Protein AF-A0A9N9N7U3-F1 (afdb_monomer)

Secondary structure (DSSP, 8-state):
--HHHHHHHHHHHHHHHHHHHHHHHHHT-TTS-TTTHHHHHHHHHHHIIIIIHHHHHHHHHHHHHHIIIIIHHHHHHHHHHHTTT--SS--HHHHHHHHHHTHHHHHHHHHHHHHHHHHHHHS-HHHHHHHHHHHHHHHHHHHHHHHTT----HHHHHHHHHHHHHHHHHHHHH--S--GGGGHHHHHHHHHHT-SSGGGHHHHSSTT--SSS-----S-HHHHHHHTT-

Sequence (230 aa):
ANIGYMILLNNLDVSVDYMQRLTSELSALPSINKEDYENVQKCFAWLDSNTTNKFKQILTSGIEQLFTQMVKPRIRPILQEAYKDIKYVLNEDEYHEQEANDGFSKRFVYGFDSLIQVYQTTFSENNYNQMMMHILELVTIMWEKTVFGTKFNQLGALRFDKDLRAVNNYFSTKMQWPFRDRFTRLSQISTLLNLESLSEIYDFWGSTTKSSNPITWRLTVTEAKKVAGL

Radius of gyration: 23.7 Å; Cα contacts (8 Å, |Δi|>4): 174; chains: 1; bounding box: 63×30×62 Å

Nearest PDB structures (foldseek):
  3hr0-assembly1_B  TM=8.744E-01  e=1.233E-12  Homo sapiens
  8ay2-assembly2_B  TM=5.732E-01  e=7.421E-01  Rattus norvegicus

Mean predicted aligned error: 5.68 Å

Structure (mmCIF, N/CA/C/O backbone):
data_AF-A0A9N9N7U3-F1
#
_entry.id   AF-A0A9N9N7U3-F1
#
loop_
_atom_site.group_PDB
_atom_site.id
_atom_site.type_symbol
_atom_site.label_atom_id
_atom_site.label_alt_id
_atom_site.label_comp_id
_atom_site.label_asym_id
_atom_site.label_entity_id
_atom_site.label_seq_id
_atom_site.pdbx_PDB_ins_code
_atom_site.Cartn_x
_atom_site.Cartn_y
_atom_site.Cartn_z
_atom_site.occupancy
_atom_site.B_iso_or_equiv
_atom_site.auth_seq_id
_atom_site.auth_comp_id
_atom_site.auth_asym_id
_atom_site.auth_atom_id
_atom_site.pdbx_PDB_model_num
ATOM 1 N N . ALA A 1 1 ? -10.406 -0.109 -17.807 1.00 61.81 1 ALA A N 1
ATOM 2 C CA . ALA A 1 1 ? -9.029 0.411 -17.945 1.00 61.81 1 ALA A CA 1
ATOM 3 C C . ALA A 1 1 ? -8.631 0.357 -19.416 1.00 61.81 1 ALA A C 1
ATOM 5 O O . ALA A 1 1 ? -9.043 -0.579 -20.092 1.00 61.81 1 ALA A O 1
ATOM 6 N N . ASN A 1 2 ? -7.899 1.350 -19.931 1.00 83.56 2 ASN A N 1
ATOM 7 C CA . ASN A 1 2 ? -7.418 1.319 -21.315 1.00 83.56 2 ASN A CA 1
ATOM 8 C C . ASN A 1 2 ? -6.219 0.359 -21.402 1.00 83.56 2 ASN A C 1
ATOM 10 O O . ASN A 1 2 ? -5.099 0.735 -21.067 1.00 83.56 2 ASN A O 1
ATOM 14 N N . ILE A 1 3 ? -6.477 -0.892 -21.797 1.00 92.19 3 ILE A N 1
ATOM 15 C CA . ILE A 1 3 ? -5.459 -1.949 -21.924 1.00 92.19 3 ILE A CA 1
ATOM 16 C C . ILE A 1 3 ? -4.330 -1.512 -22.863 1.00 92.19 3 ILE A C 1
ATOM 18 O O . ILE A 1 3 ? -3.163 -1.704 -22.536 1.00 92.19 3 ILE A O 1
ATOM 22 N N . GLY A 1 4 ? -4.660 -0.840 -23.971 1.00 94.56 4 GLY A N 1
ATOM 23 C CA . GLY A 1 4 ? -3.664 -0.325 -24.911 1.00 94.56 4 GLY A CA 1
ATOM 24 C C . GLY A 1 4 ? -2.690 0.655 -24.258 1.00 94.56 4 GLY A C 1
ATOM 25 O O . GLY A 1 4 ? -1.488 0.566 -24.483 1.00 94.56 4 GLY A O 1
ATOM 26 N N . TYR A 1 5 ? -3.182 1.528 -23.374 1.00 94.94 5 TYR A N 1
ATOM 27 C CA . TYR A 1 5 ? -2.320 2.447 -22.627 1.00 94.94 5 TYR A CA 1
ATOM 28 C C . TYR A 1 5 ? -1.336 1.702 -21.712 1.00 94.94 5 TYR A C 1
ATOM 30 O O . TYR A 1 5 ? -0.157 2.035 -21.680 1.00 94.94 5 TYR A O 1
ATOM 38 N N . MET A 1 6 ? -1.784 0.648 -21.022 1.00 96.75 6 MET A N 1
ATOM 39 C CA . MET A 1 6 ? -0.910 -0.168 -20.164 1.00 96.75 6 MET A CA 1
ATOM 40 C C . MET A 1 6 ? 0.155 -0.925 -20.964 1.00 96.75 6 MET A C 1
ATOM 42 O O . MET A 1 6 ? 1.305 -0.992 -20.540 1.00 96.75 6 MET A O 1
ATOM 46 N N . ILE A 1 7 ? -0.200 -1.438 -22.145 1.00 96.81 7 ILE A N 1
ATOM 47 C CA . ILE A 1 7 ? 0.756 -2.089 -23.052 1.00 96.81 7 ILE A CA 1
ATOM 48 C C . ILE A 1 7 ? 1.828 -1.093 -23.514 1.00 96.81 7 ILE A C 1
ATOM 50 O O . ILE A 1 7 ? 3.008 -1.434 -23.533 1.00 96.81 7 ILE A O 1
ATOM 54 N N . LEU A 1 8 ? 1.454 0.151 -23.830 1.00 96.75 8 LEU A N 1
ATOM 55 C CA . LEU A 1 8 ? 2.428 1.189 -24.187 1.00 96.75 8 LEU A CA 1
ATOM 56 C C . LEU A 1 8 ? 3.396 1.490 -23.034 1.00 96.75 8 LEU A C 1
ATOM 58 O O . LEU A 1 8 ? 4.592 1.631 -23.277 1.00 96.75 8 LEU A O 1
ATOM 62 N N . LEU A 1 9 ? 2.909 1.531 -21.790 1.00 97.31 9 LEU A N 1
ATOM 63 C CA . LEU A 1 9 ? 3.769 1.695 -20.612 1.00 97.31 9 LEU A CA 1
ATOM 64 C C . LEU A 1 9 ? 4.724 0.505 -20.429 1.00 97.31 9 LEU A C 1
ATOM 66 O O . LEU A 1 9 ? 5.896 0.710 -20.125 1.00 97.31 9 LEU A O 1
ATOM 70 N N . ASN A 1 10 ? 4.279 -0.729 -20.679 1.00 97.56 10 ASN A N 1
ATOM 71 C CA . ASN A 1 10 ? 5.182 -1.887 -20.676 1.00 97.56 10 ASN A CA 1
ATOM 72 C C . ASN A 1 10 ? 6.252 -1.782 -21.760 1.00 97.56 10 ASN A C 1
ATOM 74 O O . ASN A 1 10 ? 7.415 -2.071 -21.504 1.00 97.56 10 ASN A O 1
ATOM 78 N N . ASN A 1 11 ? 5.881 -1.342 -22.962 1.00 96.56 11 ASN A N 1
ATOM 79 C CA . ASN A 1 11 ? 6.844 -1.172 -24.044 1.00 96.56 11 ASN A CA 1
ATOM 80 C C . ASN A 1 11 ? 7.881 -0.095 -23.703 1.00 96.56 11 ASN A C 1
ATOM 82 O O . ASN A 1 11 ? 9.055 -0.267 -24.027 1.00 96.56 11 ASN A O 1
ATOM 86 N N . LEU A 1 12 ? 7.475 0.988 -23.032 1.00 95.75 12 LEU A N 1
ATOM 87 C CA . LEU A 1 12 ? 8.404 2.002 -22.526 1.00 95.75 12 LEU A CA 1
ATOM 88 C C . LEU A 1 12 ? 9.361 1.422 -21.479 1.00 95.75 12 LEU A C 1
ATOM 90 O O . LEU A 1 12 ? 10.561 1.655 -21.580 1.00 95.75 12 LEU A O 1
ATOM 94 N N . ASP A 1 13 ? 8.845 0.644 -20.528 1.00 96.31 13 ASP A N 1
ATOM 95 C CA . ASP A 1 13 ? 9.631 -0.044 -19.495 1.00 96.31 13 ASP A CA 1
ATOM 96 C C . ASP A 1 13 ? 10.691 -0.977 -20.113 1.00 96.31 13 ASP A C 1
ATOM 98 O O . ASP A 1 13 ? 11.884 -0.841 -19.840 1.00 96.31 13 ASP A O 1
ATOM 102 N N . VAL A 1 14 ? 10.289 -1.834 -21.058 1.00 95.88 14 VAL A N 1
ATOM 103 C CA . VAL A 1 14 ? 11.217 -2.719 -21.787 1.00 95.88 14 VAL A CA 1
ATOM 104 C C . VAL A 1 14 ? 12.223 -1.925 -22.624 1.00 95.88 14 VAL A C 1
ATOM 106 O O . VAL A 1 14 ? 13.404 -2.265 -22.663 1.00 95.88 14 VAL A O 1
ATOM 109 N N . SER A 1 15 ? 11.791 -0.836 -23.268 1.00 94.62 15 SER A N 1
ATOM 110 C CA . SER A 1 15 ? 12.692 0.018 -24.053 1.00 94.62 15 SER A CA 1
ATOM 111 C C . SER A 1 15 ? 13.765 0.663 -23.177 1.00 94.62 15 SER A C 1
ATOM 113 O O . SER A 1 15 ? 14.913 0.774 -23.601 1.00 94.62 15 SER A O 1
ATOM 115 N N . VAL A 1 16 ? 13.414 1.073 -21.955 1.00 93.94 16 VAL A N 1
ATOM 116 C CA . VAL A 1 16 ? 14.369 1.604 -20.974 1.00 93.94 16 VAL A CA 1
ATOM 117 C C . VAL A 1 16 ? 15.412 0.551 -20.609 1.00 93.94 16 VAL A C 1
ATOM 119 O O . VAL A 1 16 ? 16.602 0.854 -20.674 1.00 93.94 16 VAL A O 1
ATOM 122 N N . ASP A 1 17 ? 14.991 -0.672 -20.281 1.00 93.00 17 ASP A N 1
ATOM 123 C CA . ASP A 1 17 ? 15.908 -1.775 -19.961 1.00 93.00 17 ASP A CA 1
ATOM 124 C C . ASP A 1 17 ? 16.860 -2.072 -21.133 1.00 93.00 17 ASP A C 1
ATOM 126 O O . ASP A 1 17 ? 18.076 -2.142 -20.948 1.00 93.00 17 ASP A O 1
ATOM 130 N N . TYR A 1 18 ? 16.343 -2.140 -22.363 1.00 92.94 18 TYR A N 1
ATOM 131 C CA . TYR A 1 18 ? 17.166 -2.375 -23.553 1.00 92.94 18 TYR A CA 1
ATOM 132 C C . TYR A 1 18 ? 18.159 -1.251 -23.830 1.00 92.94 18 TYR A C 1
ATOM 134 O O . TYR A 1 18 ? 19.313 -1.537 -24.144 1.00 92.94 18 TYR A O 1
ATOM 142 N N . MET A 1 19 ? 17.757 0.014 -23.684 1.00 91.25 19 MET A N 1
ATOM 143 C CA . MET A 1 19 ? 18.682 1.139 -23.846 1.00 91.25 19 MET A CA 1
ATOM 144 C C . MET A 1 19 ? 19.809 1.081 -22.813 1.00 91.25 19 MET A C 1
ATOM 146 O O . MET A 1 19 ? 20.970 1.243 -23.176 1.00 91.25 19 MET A O 1
ATOM 150 N N . GLN A 1 20 ? 19.498 0.783 -21.548 1.00 90.12 20 GLN A N 1
ATOM 151 C CA . GLN A 1 20 ? 20.517 0.675 -20.500 1.00 90.12 20 GLN A CA 1
ATOM 152 C C . GLN A 1 20 ? 21.488 -0.484 -20.748 1.00 90.12 20 GLN A C 1
ATOM 154 O O . GLN A 1 20 ? 22.700 -0.313 -20.596 1.00 90.12 20 GLN A O 1
ATOM 159 N N . ARG A 1 21 ? 20.975 -1.650 -21.160 1.00 90.81 21 ARG A N 1
ATOM 160 C CA . ARG A 1 21 ? 21.812 -2.807 -21.512 1.00 90.81 21 ARG A CA 1
ATOM 161 C C . ARG A 1 21 ? 22.712 -2.500 -22.697 1.00 90.81 21 ARG A C 1
ATOM 163 O O . ARG A 1 21 ? 23.912 -2.726 -22.603 1.00 90.81 21 ARG A O 1
ATOM 170 N N . LEU A 1 22 ? 22.158 -1.911 -23.756 1.00 89.50 22 LEU A N 1
ATOM 171 C CA . LEU A 1 22 ? 22.917 -1.524 -24.941 1.00 89.50 22 LEU A CA 1
ATOM 172 C C . LEU A 1 22 ? 24.056 -0.562 -24.580 1.00 89.50 22 LEU A C 1
ATOM 174 O O . LEU A 1 22 ? 25.199 -0.804 -24.959 1.00 89.50 22 LEU A O 1
ATOM 178 N N . THR A 1 23 ? 23.774 0.493 -23.810 1.00 87.62 23 THR A N 1
ATOM 179 C CA . THR A 1 23 ? 24.799 1.453 -23.374 1.00 87.62 23 THR A CA 1
ATOM 180 C C . THR A 1 23 ? 25.907 0.771 -22.561 1.00 87.62 23 THR A C 1
ATOM 182 O O . THR A 1 23 ? 27.093 1.042 -22.771 1.00 87.62 23 THR A O 1
ATOM 185 N N . SER A 1 24 ? 25.538 -0.144 -21.659 1.00 87.12 24 SER A N 1
ATOM 186 C CA . SER A 1 24 ? 26.491 -0.890 -20.831 1.00 87.12 24 SER A CA 1
ATOM 187 C C . SER A 1 24 ? 27.351 -1.859 -21.647 1.00 87.12 24 SER A C 1
ATOM 189 O O . SER A 1 24 ? 28.564 -1.912 -21.454 1.00 87.12 24 SER A O 1
ATOM 191 N N . GLU A 1 25 ? 26.744 -2.629 -22.550 1.00 88.75 25 GLU A N 1
ATOM 192 C CA . GLU A 1 25 ? 27.439 -3.621 -23.377 1.00 88.75 25 GLU A CA 1
ATOM 193 C C . GLU A 1 25 ? 28.378 -2.951 -24.380 1.00 88.75 25 GLU A C 1
ATOM 195 O O . GLU A 1 25 ? 29.533 -3.358 -24.508 1.00 88.75 25 GLU A O 1
ATOM 200 N N . LEU A 1 26 ? 27.925 -1.878 -25.036 1.00 84.94 26 LEU A N 1
ATOM 201 C CA . LEU A 1 26 ? 28.759 -1.131 -25.972 1.00 84.94 26 LEU A CA 1
ATOM 202 C C . LEU A 1 26 ? 29.941 -0.454 -25.269 1.00 84.94 26 LEU A C 1
ATOM 204 O O . LEU A 1 26 ? 31.042 -0.454 -25.812 1.00 84.94 26 LEU A O 1
ATOM 208 N N . SER A 1 27 ? 29.750 0.064 -24.051 1.00 82.06 27 SER A N 1
ATOM 209 C CA . SER A 1 27 ? 30.838 0.649 -23.249 1.00 82.06 27 SER A CA 1
ATOM 210 C C . SER A 1 27 ? 31.931 -0.356 -22.879 1.00 82.06 27 SER A C 1
ATOM 212 O O . SER A 1 27 ? 33.072 0.042 -22.651 1.00 82.06 27 SER A O 1
ATOM 214 N N . ALA A 1 28 ? 31.593 -1.645 -22.817 1.00 84.12 28 ALA A N 1
ATOM 215 C CA . ALA A 1 28 ? 32.511 -2.722 -22.465 1.00 84.12 28 ALA A CA 1
ATOM 216 C C . ALA A 1 28 ? 33.225 -3.343 -23.682 1.00 84.12 28 ALA A C 1
ATOM 218 O O . ALA A 1 28 ? 34.021 -4.270 -23.511 1.00 84.12 28 ALA A O 1
ATOM 219 N N . LEU A 1 29 ? 32.961 -2.866 -24.907 1.00 84.56 29 LEU A N 1
ATOM 220 C CA . LEU A 1 29 ? 33.564 -3.438 -26.107 1.00 84.56 29 LEU A CA 1
ATOM 221 C C . LEU A 1 29 ? 35.080 -3.169 -26.164 1.00 84.56 29 LEU A C 1
ATOM 223 O O . LEU A 1 29 ? 35.505 -2.012 -26.163 1.00 84.56 29 LEU A O 1
ATOM 227 N N . PRO A 1 30 ? 35.914 -4.215 -26.330 1.00 77.31 30 PRO A N 1
ATOM 228 C CA . PRO A 1 30 ? 37.369 -4.072 -26.406 1.00 77.31 30 PRO A CA 1
ATOM 229 C C . PRO A 1 30 ? 37.842 -3.382 -27.696 1.00 77.31 30 PRO A C 1
ATOM 231 O O . PRO A 1 30 ? 39.005 -3.010 -27.806 1.00 77.31 30 PRO A O 1
ATOM 234 N N . SER A 1 31 ? 36.948 -3.217 -28.675 1.00 79.81 31 SER A N 1
ATOM 235 C CA . SER A 1 31 ? 37.209 -2.566 -29.963 1.00 79.81 31 SER A CA 1
ATOM 236 C C . SER A 1 31 ? 37.223 -1.035 -29.893 1.00 79.81 31 SER A C 1
ATOM 238 O O . SER A 1 31 ? 37.537 -0.396 -30.894 1.00 79.81 31 SER A O 1
ATOM 240 N N . ILE A 1 32 ? 36.862 -0.433 -28.752 1.00 80.44 32 ILE A N 1
ATOM 241 C CA . ILE A 1 32 ? 36.909 1.022 -28.577 1.00 80.44 32 ILE A CA 1
ATOM 242 C C . ILE A 1 32 ? 38.362 1.438 -28.331 1.00 80.44 32 ILE A C 1
ATOM 244 O O . ILE A 1 32 ? 38.948 1.146 -27.287 1.00 80.44 32 ILE A O 1
ATOM 248 N N . ASN A 1 33 ? 38.943 2.144 -29.300 1.00 81.31 33 ASN A N 1
ATOM 249 C CA . ASN A 1 33 ? 40.285 2.701 -29.182 1.00 81.31 33 ASN A CA 1
ATOM 250 C C . ASN A 1 33 ? 40.360 3.712 -28.026 1.00 81.31 33 ASN A C 1
ATOM 252 O O . ASN A 1 33 ? 39.411 4.451 -27.762 1.00 81.31 33 ASN A O 1
ATOM 256 N N . LYS A 1 34 ? 41.524 3.803 -27.368 1.00 78.12 34 LYS A N 1
ATOM 257 C CA . LYS A 1 34 ? 41.745 4.746 -26.254 1.00 78.12 34 LYS A CA 1
ATOM 258 C C . LYS A 1 34 ? 41.503 6.210 -26.635 1.00 78.12 34 LYS A C 1
ATOM 260 O O . LYS A 1 34 ? 41.101 6.984 -25.776 1.00 78.12 34 LYS A O 1
ATOM 265 N N . GLU A 1 35 ? 41.746 6.570 -27.892 1.00 81.62 35 GLU A N 1
ATOM 266 C CA . GLU A 1 35 ? 41.567 7.933 -28.408 1.00 81.62 35 GLU A CA 1
ATOM 267 C C . GLU A 1 35 ? 40.083 8.313 -28.554 1.00 81.62 35 GLU A C 1
ATOM 269 O O . GLU A 1 35 ? 39.709 9.451 -28.283 1.00 81.62 35 GLU A O 1
ATOM 274 N N . ASP A 1 36 ? 39.220 7.347 -28.888 1.00 82.62 36 ASP A N 1
ATOM 275 C CA . ASP A 1 36 ? 37.781 7.565 -29.091 1.00 82.62 36 ASP A CA 1
ATOM 276 C C . ASP A 1 36 ? 36.947 7.331 -27.825 1.00 82.62 36 ASP A C 1
ATOM 278 O O . ASP A 1 36 ? 35.789 7.751 -27.753 1.00 82.62 36 ASP A O 1
ATOM 282 N N . TYR A 1 37 ? 37.530 6.684 -26.810 1.00 83.75 37 TYR A N 1
ATOM 283 C CA . TYR A 1 37 ? 36.838 6.275 -25.588 1.00 83.75 37 TYR A CA 1
ATOM 284 C C . TYR A 1 37 ? 36.089 7.432 -24.914 1.00 83.75 37 TYR A C 1
ATOM 286 O O . TYR A 1 37 ? 34.920 7.290 -24.564 1.00 83.75 37 TYR A O 1
ATOM 294 N N . GLU A 1 38 ? 36.719 8.602 -24.775 1.00 85.31 38 GLU A N 1
ATOM 295 C CA . GLU A 1 38 ? 36.090 9.757 -24.124 1.00 85.31 38 GLU A CA 1
ATOM 296 C C . GLU A 1 38 ? 34.875 10.282 -24.909 1.00 85.31 38 GLU A C 1
ATOM 298 O O . GLU A 1 38 ? 33.845 10.619 -24.321 1.00 85.31 38 GLU A O 1
ATOM 303 N N . ASN A 1 39 ? 34.960 10.318 -26.241 1.00 86.75 39 ASN A N 1
ATOM 304 C CA . ASN A 1 39 ? 33.863 10.772 -27.097 1.00 86.75 39 ASN A CA 1
ATOM 305 C C . ASN A 1 39 ? 32.697 9.777 -27.085 1.00 86.75 39 ASN A C 1
ATOM 307 O O . ASN A 1 39 ? 31.539 10.184 -26.985 1.00 86.75 39 ASN A O 1
ATOM 311 N N . VAL A 1 40 ? 32.999 8.477 -27.112 1.00 86.12 40 VAL A N 1
ATOM 312 C CA . VAL A 1 40 ? 31.999 7.407 -27.008 1.00 86.12 40 VAL A CA 1
ATOM 313 C C . VAL A 1 40 ? 31.276 7.463 -25.658 1.00 86.12 40 VAL A C 1
ATOM 315 O O . VAL A 1 40 ? 30.044 7.446 -25.623 1.00 86.12 40 VAL A O 1
ATOM 318 N N . GLN A 1 41 ? 32.009 7.641 -24.554 1.00 86.12 41 GLN A N 1
ATOM 319 C CA . GLN A 1 41 ? 31.416 7.805 -23.223 1.00 86.12 41 GLN A CA 1
ATOM 320 C C . GLN A 1 41 ? 30.526 9.054 -23.128 1.00 86.12 41 GLN A C 1
ATOM 322 O O . GLN A 1 41 ? 29.447 8.994 -22.539 1.00 86.12 41 GLN A O 1
ATOM 327 N N . LYS A 1 42 ? 30.912 10.174 -23.757 1.00 89.25 42 LYS A N 1
ATOM 328 C CA . LYS A 1 42 ? 30.056 11.372 -23.845 1.00 89.25 42 LYS A CA 1
ATOM 329 C C . LYS A 1 42 ? 28.757 11.096 -24.607 1.00 89.25 42 LYS A C 1
ATOM 331 O O . LYS A 1 42 ? 27.697 11.530 -24.156 1.00 89.25 42 LYS A O 1
ATOM 336 N N . CYS A 1 43 ? 28.811 10.363 -25.720 1.00 88.69 43 CYS A N 1
ATOM 337 C CA . CYS A 1 43 ? 27.619 9.971 -26.479 1.00 88.69 43 CYS A CA 1
ATOM 338 C C . CYS A 1 43 ? 26.678 9.080 -25.657 1.00 88.69 43 CYS A C 1
ATOM 340 O O . CYS A 1 43 ? 25.469 9.308 -25.648 1.00 88.69 43 CYS A O 1
ATOM 342 N N . PHE A 1 44 ? 27.222 8.106 -24.929 1.00 88.38 44 PHE A N 1
ATOM 343 C CA . PHE A 1 44 ? 26.454 7.227 -24.046 1.00 88.38 44 PHE A CA 1
ATOM 344 C C . PHE A 1 44 ? 25.833 7.966 -22.865 1.00 88.38 44 PHE A C 1
ATOM 346 O O . PHE A 1 44 ? 24.628 7.854 -22.638 1.00 88.38 44 PHE A O 1
ATOM 353 N N . ALA A 1 45 ? 26.603 8.815 -22.185 1.00 87.06 45 ALA A N 1
ATOM 354 C CA . ALA A 1 45 ? 26.083 9.667 -21.121 1.00 87.06 45 ALA A CA 1
ATOM 355 C C . ALA A 1 45 ? 24.968 10.599 -21.629 1.00 87.06 45 ALA A C 1
ATOM 357 O O . ALA A 1 45 ? 23.973 10.832 -20.932 1.00 87.06 45 ALA A O 1
ATOM 358 N N . TRP A 1 46 ? 25.104 11.112 -22.857 1.00 89.44 46 TRP A N 1
ATOM 359 C CA . TRP A 1 46 ? 24.063 11.900 -23.506 1.00 89.44 46 TRP A CA 1
ATOM 360 C C . TRP A 1 46 ? 22.813 11.065 -23.806 1.00 89.44 46 TRP A C 1
ATOM 362 O O . TRP A 1 46 ? 21.714 11.538 -23.512 1.00 89.44 46 TRP A O 1
ATOM 372 N N . LEU A 1 47 ? 22.960 9.846 -24.341 1.00 87.56 47 LEU A N 1
ATOM 373 C CA . LEU A 1 47 ? 21.852 8.932 -24.643 1.00 87.56 47 LEU A CA 1
ATOM 374 C C . LEU A 1 47 ? 21.065 8.580 -23.374 1.00 87.56 47 LEU A C 1
ATOM 376 O O . LEU A 1 47 ? 19.837 8.707 -23.357 1.00 87.56 47 LEU A O 1
ATOM 380 N N . ASP A 1 48 ? 21.767 8.232 -22.296 1.00 86.25 48 ASP A N 1
ATOM 381 C CA . ASP A 1 48 ? 21.158 7.919 -21.004 1.00 86.25 48 ASP A CA 1
ATOM 382 C C . ASP A 1 48 ? 20.417 9.128 -20.427 1.00 86.25 48 ASP A C 1
ATOM 384 O O . ASP A 1 48 ? 19.249 9.034 -20.032 1.00 86.25 48 ASP A O 1
ATOM 388 N N . SER A 1 49 ? 21.062 10.295 -20.438 1.00 86.44 49 SER A N 1
ATOM 389 C CA . SER A 1 49 ? 20.491 11.511 -19.858 1.00 86.44 49 SER A CA 1
ATOM 390 C C . SER A 1 49 ? 19.310 12.059 -20.661 1.00 86.44 49 SER A C 1
ATOM 392 O O . SER A 1 49 ? 18.346 12.552 -20.074 1.00 86.44 49 SER A O 1
ATOM 394 N N . ASN A 1 50 ? 19.358 11.985 -21.993 1.00 86.25 50 ASN A N 1
ATOM 395 C CA . ASN A 1 50 ? 18.373 12.630 -22.865 1.00 86.25 50 ASN A CA 1
ATOM 396 C C . ASN A 1 50 ? 17.284 11.702 -23.389 1.00 86.25 50 ASN A C 1
ATOM 398 O O . ASN A 1 50 ? 16.245 12.217 -23.804 1.00 86.25 50 ASN A O 1
ATOM 402 N N . THR A 1 51 ? 17.495 10.387 -23.376 1.00 87.19 51 THR A N 1
ATOM 403 C CA . THR A 1 51 ? 16.526 9.417 -23.902 1.00 87.19 51 THR A CA 1
ATOM 404 C C . THR A 1 51 ? 16.046 8.502 -22.791 1.00 87.19 51 THR A C 1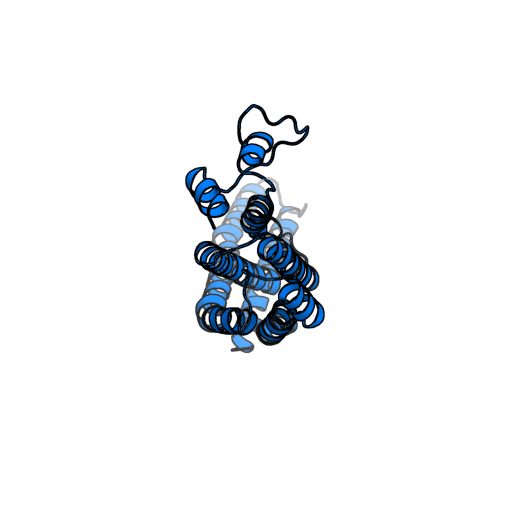
ATOM 406 O O . THR A 1 51 ? 14.875 8.581 -22.416 1.00 87.19 51 THR A O 1
ATOM 409 N N . THR A 1 52 ? 16.942 7.719 -22.184 1.00 90.25 52 THR A N 1
ATOM 410 C CA . THR A 1 52 ? 16.586 6.753 -21.132 1.00 90.25 52 THR A CA 1
ATOM 411 C C . THR A 1 52 ? 15.877 7.431 -19.959 1.00 90.25 52 THR A C 1
ATOM 413 O O . THR A 1 52 ? 14.794 7.004 -19.555 1.00 90.25 52 THR A O 1
ATOM 416 N N . ASN A 1 53 ? 16.424 8.537 -19.446 1.00 90.94 53 ASN A N 1
ATOM 417 C CA . ASN A 1 53 ? 15.805 9.271 -18.340 1.00 90.94 53 ASN A CA 1
ATOM 418 C C . ASN A 1 53 ? 14.464 9.908 -18.725 1.00 90.94 53 ASN A C 1
ATOM 420 O O . ASN A 1 53 ? 13.542 9.904 -17.911 1.00 90.94 53 ASN A O 1
ATOM 424 N N . LYS A 1 54 ? 14.311 10.403 -19.961 1.00 91.88 54 LYS A N 1
ATOM 425 C CA . LYS A 1 54 ? 13.018 10.929 -20.429 1.00 91.88 54 LYS A CA 1
ATOM 426 C C . LYS A 1 54 ? 11.973 9.824 -20.531 1.00 91.88 54 LYS A C 1
ATOM 428 O O . LYS A 1 54 ? 10.835 10.034 -20.129 1.00 91.88 54 LYS A O 1
ATOM 433 N N . PHE A 1 55 ? 12.351 8.640 -21.008 1.00 93.88 55 PHE A N 1
ATOM 434 C CA . PHE A 1 55 ? 11.446 7.493 -21.077 1.00 93.88 55 PHE A CA 1
ATOM 435 C C . PHE A 1 55 ? 11.026 7.037 -19.678 1.00 93.88 55 PHE A C 1
ATOM 437 O O . PHE A 1 55 ? 9.839 6.816 -19.456 1.00 93.88 55 PHE A O 1
ATOM 444 N N . LYS A 1 56 ? 11.960 6.990 -18.716 1.00 94.50 56 LYS A N 1
ATOM 445 C CA . LYS A 1 56 ? 11.641 6.729 -17.302 1.00 94.50 56 LYS A CA 1
ATOM 446 C C . LYS A 1 56 ? 10.657 7.754 -16.741 1.00 94.50 56 LYS A C 1
ATOM 448 O O . LYS A 1 56 ? 9.677 7.364 -16.121 1.00 94.50 56 LYS A O 1
ATOM 453 N N . GLN A 1 57 ? 10.873 9.045 -16.997 1.00 94.81 57 GLN A N 1
ATOM 454 C CA . GLN A 1 57 ? 9.953 10.100 -16.559 1.00 94.81 57 GLN A CA 1
ATOM 455 C C . GLN A 1 57 ? 8.556 9.930 -17.168 1.00 94.81 57 GLN A C 1
ATOM 457 O O . GLN A 1 57 ? 7.569 9.968 -16.439 1.00 94.81 57 GLN A O 1
ATOM 462 N N . ILE A 1 58 ? 8.466 9.682 -18.480 1.00 95.69 58 ILE A N 1
ATOM 463 C CA . ILE A 1 58 ? 7.188 9.435 -19.165 1.00 95.69 58 ILE A CA 1
ATOM 464 C C . ILE A 1 58 ? 6.490 8.202 -18.577 1.00 95.69 58 ILE A C 1
ATOM 466 O O . ILE A 1 58 ? 5.283 8.243 -18.343 1.00 95.69 58 ILE A O 1
ATOM 470 N N . LEU A 1 59 ? 7.238 7.129 -18.308 1.00 96.62 59 LEU A N 1
ATOM 471 C CA . LEU A 1 59 ? 6.718 5.913 -17.690 1.00 96.62 59 LEU A CA 1
ATOM 472 C C . LEU A 1 59 ? 6.144 6.194 -16.296 1.00 96.62 59 LEU A C 1
ATOM 474 O O . LEU A 1 59 ? 4.978 5.884 -16.051 1.00 96.62 59 LEU A O 1
ATOM 478 N N . THR A 1 60 ? 6.924 6.822 -15.410 1.00 96.25 60 THR A N 1
ATOM 479 C CA . THR A 1 60 ? 6.487 7.171 -14.049 1.00 96.25 60 THR A CA 1
ATOM 480 C C . THR A 1 60 ? 5.245 8.059 -14.085 1.00 9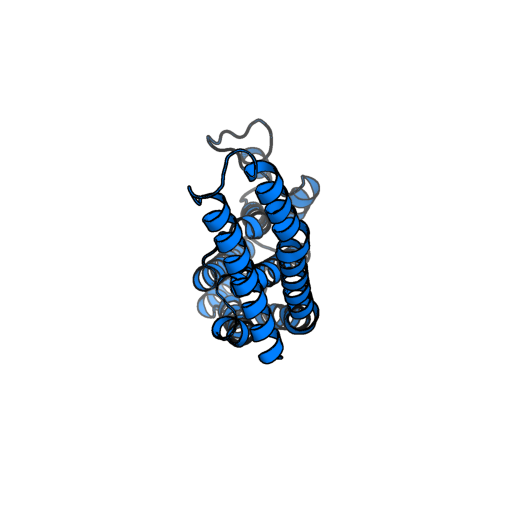6.25 60 THR A C 1
ATOM 482 O O . THR A 1 60 ? 4.245 7.737 -13.444 1.00 96.25 60 THR A O 1
ATOM 485 N N . SER A 1 61 ? 5.255 9.129 -14.886 1.00 96.88 61 SER A N 1
ATOM 486 C CA . SER A 1 61 ? 4.098 10.020 -15.020 1.00 96.88 61 SER A CA 1
ATOM 487 C C . SER A 1 61 ? 2.877 9.312 -15.610 1.00 96.88 61 SER A C 1
ATOM 489 O O . SER A 1 61 ? 1.753 9.588 -15.197 1.00 96.88 61 SER A O 1
ATOM 491 N N . GLY A 1 62 ? 3.067 8.380 -16.546 1.00 97.00 62 GLY A N 1
ATOM 492 C CA . GLY A 1 62 ? 1.972 7.611 -17.131 1.00 97.00 62 GLY A CA 1
ATOM 493 C C . GLY A 1 62 ? 1.322 6.641 -16.141 1.00 97.00 62 GLY A C 1
ATOM 494 O O . GLY A 1 62 ? 0.092 6.538 -16.086 1.00 97.00 62 GLY A O 1
ATOM 495 N N . ILE A 1 63 ? 2.124 5.973 -15.305 1.00 97.44 63 ILE A N 1
ATOM 496 C CA . ILE A 1 63 ? 1.622 5.123 -14.214 1.00 97.44 63 ILE A CA 1
ATOM 497 C C . ILE A 1 63 ? 0.879 5.973 -13.178 1.00 97.44 63 ILE A C 1
ATOM 499 O O . ILE A 1 63 ? -0.243 5.625 -12.801 1.00 97.44 63 ILE A O 1
ATOM 503 N N . GLU A 1 64 ? 1.446 7.110 -12.768 1.00 97.19 64 GLU A N 1
ATOM 504 C CA . GLU A 1 64 ? 0.821 8.027 -11.809 1.00 97.19 64 GLU A CA 1
ATOM 505 C C . GLU A 1 64 ? -0.503 8.598 -12.341 1.00 97.19 64 GLU A C 1
ATOM 507 O O . GLU A 1 64 ? -1.503 8.665 -11.614 1.00 97.19 64 GLU A O 1
ATOM 512 N N . GLN A 1 65 ? -0.550 8.962 -13.625 1.00 96.62 65 GLN A N 1
ATOM 513 C CA . GLN A 1 65 ? -1.770 9.417 -14.283 1.00 96.62 65 GLN A CA 1
ATOM 514 C C . GLN A 1 65 ? -2.838 8.318 -14.267 1.00 96.62 65 GLN A C 1
ATOM 516 O O . GLN A 1 65 ? -3.989 8.579 -13.900 1.00 96.62 65 GLN A O 1
ATOM 521 N N . LEU A 1 66 ? -2.470 7.086 -14.631 1.00 96.56 66 LEU A N 1
ATOM 522 C CA . LEU A 1 66 ? -3.392 5.954 -14.630 1.00 96.56 66 LEU A CA 1
ATOM 523 C C . LEU A 1 66 ? -3.914 5.661 -13.219 1.00 96.56 66 LEU A C 1
ATOM 525 O O . LEU A 1 66 ? -5.119 5.462 -13.041 1.00 96.56 66 LEU A O 1
ATOM 529 N N . PHE A 1 67 ? -3.033 5.686 -12.218 1.00 97.88 67 PHE A N 1
ATOM 530 C CA . PHE A 1 67 ? -3.408 5.551 -10.817 1.00 97.88 67 PHE A CA 1
ATOM 531 C C . PHE A 1 67 ? -4.415 6.635 -10.417 1.00 97.88 67 PHE A C 1
ATOM 533 O O . PHE A 1 67 ? -5.510 6.327 -9.942 1.00 97.88 67 PHE A O 1
ATOM 540 N N . THR A 1 68 ? -4.082 7.900 -10.669 1.00 97.62 68 THR A N 1
ATOM 541 C CA . THR A 1 68 ? -4.882 9.058 -10.258 1.00 97.62 68 THR A CA 1
ATOM 542 C C . THR A 1 68 ? -6.263 9.070 -10.906 1.00 97.62 68 THR A C 1
ATOM 544 O O . THR A 1 68 ? -7.249 9.375 -10.234 1.00 97.62 68 THR A O 1
ATOM 547 N N . GLN A 1 69 ? -6.352 8.723 -12.191 1.00 95.56 69 GLN A N 1
ATOM 548 C CA . GLN A 1 69 ? -7.597 8.811 -12.956 1.00 95.56 69 GLN A CA 1
ATOM 549 C C . GLN A 1 69 ? -8.475 7.563 -12.823 1.00 95.56 69 GLN A C 1
ATOM 551 O O . GLN A 1 69 ? -9.698 7.685 -12.801 1.00 95.56 69 GLN A O 1
ATOM 556 N N . MET A 1 70 ? -7.882 6.367 -12.732 1.00 95.44 70 MET A N 1
ATOM 557 C CA . MET A 1 70 ? -8.634 5.107 -12.835 1.00 95.44 70 MET A CA 1
ATOM 558 C C . MET A 1 70 ? -8.709 4.321 -11.524 1.00 95.44 70 MET A C 1
ATOM 560 O O . MET A 1 70 ? -9.704 3.637 -11.280 1.00 95.44 70 MET A O 1
ATOM 564 N N . VAL A 1 71 ? -7.673 4.390 -10.684 1.00 96.88 71 VAL A N 1
ATOM 565 C CA . VAL A 1 71 ? -7.534 3.522 -9.502 1.00 96.88 71 VAL A CA 1
ATOM 566 C C . VAL A 1 71 ? -7.930 4.257 -8.227 1.00 96.88 71 VAL A C 1
ATOM 568 O O . VAL A 1 71 ? -8.805 3.804 -7.488 1.00 96.88 71 VAL A O 1
ATOM 571 N N . LYS A 1 72 ? -7.349 5.437 -7.999 1.00 97.81 72 LYS A N 1
ATOM 572 C CA . LYS A 1 72 ? -7.570 6.279 -6.819 1.00 97.81 72 LYS A CA 1
ATOM 573 C C . LYS A 1 72 ? -9.054 6.532 -6.500 1.00 97.81 72 LYS A C 1
ATOM 575 O O . LYS A 1 72 ? -9.419 6.354 -5.336 1.00 97.81 72 LYS A O 1
ATOM 580 N N . PRO A 1 73 ? -9.944 6.855 -7.464 1.00 97.75 73 PRO A N 1
ATOM 581 C CA . PRO A 1 73 ? -11.367 7.066 -7.173 1.00 97.75 73 PRO A CA 1
ATOM 582 C C . PRO A 1 73 ? -12.090 5.818 -6.647 1.00 97.75 73 PRO A C 1
ATOM 584 O O . PRO A 1 73 ? -13.117 5.937 -5.982 1.00 97.75 73 PRO A O 1
ATOM 587 N N . ARG A 1 74 ? -11.559 4.621 -6.929 1.00 97.81 74 ARG A N 1
ATOM 588 C CA . ARG A 1 74 ? -12.161 3.333 -6.556 1.00 97.81 74 ARG A CA 1
ATOM 589 C C . ARG A 1 74 ? -11.703 2.834 -5.186 1.00 97.81 74 ARG A C 1
ATOM 591 O O . ARG A 1 74 ? -12.422 2.057 -4.567 1.00 97.81 74 ARG A O 1
ATOM 598 N N . ILE A 1 75 ? -10.561 3.314 -4.685 1.00 98.12 75 ILE A N 1
ATOM 599 C CA . ILE A 1 75 ? -9.996 2.886 -3.394 1.00 98.12 75 ILE A CA 1
ATOM 600 C C . ILE A 1 75 ? -10.913 3.264 -2.227 1.00 98.12 75 ILE A C 1
ATOM 602 O O . ILE A 1 75 ? -11.205 2.426 -1.378 1.00 98.12 75 ILE A O 1
ATOM 606 N N . ARG A 1 76 ? -11.417 4.505 -2.191 1.00 96.75 76 ARG A N 1
ATOM 607 C CA . ARG A 1 76 ? -12.280 4.960 -1.089 1.00 96.75 76 ARG A CA 1
ATOM 608 C C . ARG A 1 76 ? -13.569 4.130 -0.958 1.00 96.75 76 ARG A C 1
ATOM 610 O O . ARG A 1 76 ? -13.829 3.693 0.160 1.00 96.75 76 ARG A O 1
ATOM 617 N N . PRO A 1 77 ? -14.350 3.886 -2.029 1.00 97.94 77 PRO A N 1
ATOM 618 C CA . PRO A 1 77 ? -15.514 3.004 -1.960 1.00 97.94 77 PRO A CA 1
ATOM 619 C C . PRO A 1 77 ? -15.195 1.597 -1.445 1.00 97.94 77 PRO A C 1
ATOM 621 O O . PRO A 1 77 ? -15.935 1.080 -0.617 1.00 97.94 77 PRO A O 1
ATOM 624 N N . ILE A 1 78 ? -14.079 1.000 -1.879 1.00 98.31 78 ILE A N 1
ATOM 625 C CA . ILE A 1 78 ? -13.670 -0.336 -1.416 1.00 98.31 78 ILE A CA 1
ATOM 626 C C . ILE A 1 78 ? -13.394 -0.327 0.088 1.00 98.31 78 ILE A C 1
ATOM 628 O O . ILE A 1 78 ? -13.870 -1.204 0.802 1.00 98.31 78 ILE A O 1
ATOM 632 N N . LEU A 1 79 ? -12.670 0.680 0.586 1.00 97.25 79 LEU A N 1
ATOM 633 C CA . LEU A 1 79 ? -12.412 0.809 2.021 1.00 97.25 79 LEU A CA 1
ATOM 634 C C . LEU A 1 79 ? -13.707 1.039 2.809 1.00 97.25 79 LEU A C 1
ATOM 636 O O . LEU A 1 79 ? -13.889 0.433 3.858 1.00 97.25 79 LEU A O 1
ATOM 640 N N . GLN A 1 80 ? -14.623 1.871 2.308 1.00 96.56 80 GLN A N 1
ATOM 641 C CA . GLN A 1 80 ? -15.925 2.086 2.950 1.00 96.56 80 GLN A CA 1
ATOM 642 C C . GLN A 1 80 ? -16.738 0.793 3.043 1.00 96.56 80 GLN A C 1
ATOM 644 O O . GLN A 1 80 ? -17.322 0.523 4.088 1.00 96.56 80 GLN A O 1
ATOM 649 N N . GLU A 1 81 ? -16.735 -0.017 1.985 1.00 97.62 81 GLU A N 1
ATOM 650 C CA . GLU A 1 81 ? -17.403 -1.317 1.993 1.00 97.62 81 GLU A CA 1
ATOM 651 C C . GLU A 1 81 ? -16.708 -2.307 2.937 1.00 97.62 81 GLU A C 1
ATOM 653 O O . GLU A 1 81 ? -17.380 -3.002 3.694 1.00 97.62 81 GLU A O 1
ATOM 658 N N . ALA A 1 82 ? -15.371 -2.336 2.972 1.00 97.19 82 ALA A N 1
ATOM 659 C CA . ALA A 1 82 ? -14.626 -3.169 3.917 1.00 97.19 82 ALA A CA 1
ATOM 660 C C . ALA A 1 82 ? -15.023 -2.865 5.372 1.00 97.19 82 ALA A C 1
ATOM 662 O O . ALA A 1 82 ? -15.289 -3.780 6.157 1.00 97.19 82 ALA A O 1
ATOM 663 N N . TYR A 1 83 ? -15.156 -1.577 5.690 1.00 95.12 83 TYR A N 1
ATOM 664 C CA . TYR A 1 83 ? -15.538 -1.064 7.003 1.00 95.12 83 TYR A CA 1
ATOM 665 C C . TYR A 1 83 ? -17.023 -1.138 7.346 1.00 95.12 83 TYR A C 1
ATOM 667 O O . TYR A 1 83 ? -17.403 -0.829 8.476 1.00 95.12 83 TYR A O 1
ATOM 675 N N . LYS A 1 84 ? -17.876 -1.527 6.402 1.00 95.00 84 LYS A N 1
ATOM 676 C CA . LYS A 1 84 ? -19.318 -1.552 6.616 1.00 95.00 84 LYS A CA 1
ATOM 677 C C . LYS A 1 84 ? -19.680 -2.469 7.788 1.00 95.00 84 LYS A C 1
ATOM 679 O O . LYS A 1 84 ? -19.270 -3.626 7.823 1.00 95.00 84 LYS A O 1
ATOM 684 N N . ASP A 1 85 ? -20.433 -1.954 8.754 1.00 92.31 85 ASP A N 1
ATOM 685 C CA . ASP A 1 85 ? -20.838 -2.683 9.967 1.00 92.31 85 ASP A CA 1
ATOM 686 C C . ASP A 1 85 ? -19.662 -3.152 10.858 1.00 92.31 85 ASP A 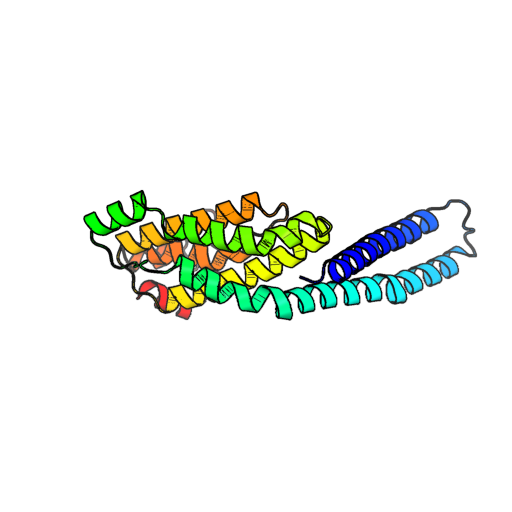C 1
ATOM 688 O O . ASP A 1 85 ? -19.829 -4.006 11.727 1.00 92.31 85 ASP A O 1
ATOM 692 N N . ILE A 1 86 ? -18.462 -2.588 10.670 1.00 95.38 86 ILE A N 1
ATOM 693 C CA . ILE A 1 86 ? -17.303 -2.832 11.533 1.00 95.38 86 ILE A CA 1
ATOM 694 C C . ILE A 1 86 ? -17.242 -1.752 12.611 1.00 95.38 86 ILE A C 1
ATOM 696 O O . ILE A 1 86 ? -17.287 -0.554 12.329 1.00 95.38 86 ILE A O 1
ATOM 700 N N . LYS A 1 87 ? -17.102 -2.189 13.861 1.00 94.44 87 LYS A N 1
ATOM 701 C CA . LYS A 1 87 ? -16.888 -1.332 15.032 1.00 94.44 87 LYS A CA 1
ATOM 702 C C . LYS A 1 87 ? -15.739 -1.869 15.874 1.00 94.44 87 LYS A C 1
ATOM 704 O O . LYS A 1 87 ? -15.520 -3.074 15.897 1.00 94.44 87 LYS A O 1
ATOM 709 N N . TYR A 1 88 ? -15.072 -0.971 16.594 1.00 97.44 88 TYR A N 1
ATOM 710 C CA . TYR A 1 88 ? -13.948 -1.288 17.484 1.00 97.44 88 TYR A CA 1
ATOM 711 C C . TYR A 1 88 ? -14.222 -0.908 18.946 1.00 97.44 88 TYR A C 1
ATOM 713 O O . TYR A 1 88 ? -13.319 -0.837 19.768 1.00 97.44 88 TYR A O 1
ATOM 721 N N . VAL A 1 89 ? -15.487 -0.679 19.288 1.00 97.44 89 VAL A N 1
ATOM 722 C CA . VAL A 1 89 ? -15.949 -0.712 20.675 1.00 97.44 89 VAL A CA 1
ATOM 723 C C . VAL A 1 89 ? -16.845 -1.933 20.766 1.00 97.44 89 VAL A C 1
ATOM 725 O O . VAL A 1 89 ? -17.949 -1.926 20.218 1.00 97.44 89 VAL A O 1
ATOM 728 N N . LEU A 1 90 ? -16.304 -2.994 21.357 1.00 96.94 90 LEU A N 1
ATOM 729 C CA . LEU A 1 90 ? -16.867 -4.343 21.309 1.00 96.94 90 LEU A CA 1
ATOM 730 C C . LEU A 1 90 ? -17.073 -4.892 22.719 1.00 96.94 90 LEU A C 1
ATOM 732 O O . LEU A 1 90 ? -16.234 -4.677 23.592 1.00 96.94 90 LEU A O 1
ATOM 736 N N . ASN A 1 91 ? -18.155 -5.628 22.936 1.00 97.69 91 ASN A N 1
ATOM 737 C CA . ASN A 1 91 ? -18.204 -6.611 24.021 1.00 97.69 91 ASN A CA 1
ATOM 738 C C . ASN A 1 91 ? -17.671 -7.976 23.531 1.00 97.69 91 ASN A C 1
ATOM 740 O O . ASN A 1 91 ? -17.330 -8.122 22.356 1.00 97.69 91 ASN A O 1
ATOM 744 N N . GLU A 1 92 ? -17.572 -8.959 24.427 1.00 97.31 92 GLU A N 1
ATOM 745 C CA . GLU A 1 92 ? -17.046 -10.296 24.099 1.00 97.31 92 GLU A CA 1
ATOM 746 C C . GLU A 1 92 ? -17.860 -10.995 22.997 1.00 97.31 92 GLU A C 1
ATOM 748 O O . GLU A 1 92 ? -17.289 -11.491 22.026 1.00 97.31 92 GLU A O 1
ATOM 753 N N . ASP A 1 93 ? -19.194 -10.967 23.089 1.00 97.50 93 ASP A N 1
ATOM 754 C CA . ASP A 1 93 ? -20.077 -11.602 22.102 1.00 97.50 93 ASP A CA 1
ATOM 755 C C . ASP A 1 93 ? -19.894 -10.983 20.706 1.00 97.50 93 ASP A C 1
ATOM 757 O O . ASP A 1 93 ? -19.744 -11.690 19.709 1.00 97.50 93 ASP A O 1
ATOM 761 N N . GLU A 1 94 ? -19.834 -9.652 20.633 1.00 97.44 94 GLU A N 1
ATOM 762 C CA . GLU A 1 94 ? -19.625 -8.899 19.393 1.00 97.44 94 GLU A CA 1
ATOM 763 C C . GLU A 1 94 ? -18.230 -9.127 18.804 1.00 97.44 94 GLU A C 1
ATOM 765 O O . GLU A 1 94 ? -18.070 -9.184 17.581 1.00 97.44 94 GLU A O 1
ATOM 770 N N . TYR A 1 95 ? -17.211 -9.255 19.658 1.00 97.06 95 TYR A N 1
ATOM 771 C CA . TYR A 1 95 ? -15.857 -9.578 19.228 1.00 97.06 95 TYR A CA 1
ATOM 772 C C . TYR A 1 95 ? -15.808 -10.971 18.590 1.00 97.06 95 TYR A C 1
ATOM 774 O O . TYR A 1 95 ? -15.298 -11.108 17.472 1.00 97.06 95 TYR A O 1
ATOM 782 N N . HIS A 1 96 ? -16.394 -11.978 19.242 1.00 96.75 96 HIS A N 1
ATOM 783 C CA . HIS A 1 96 ? -16.475 -13.339 18.712 1.00 96.75 96 HIS A CA 1
ATOM 784 C C . HIS A 1 96 ? -17.300 -13.418 17.422 1.00 96.75 96 HIS A C 1
ATOM 786 O O . HIS A 1 96 ? -16.885 -14.083 16.470 1.00 96.75 96 HIS A O 1
ATOM 792 N N . GLU A 1 97 ? -18.427 -12.705 17.343 1.00 96.38 97 GLU A N 1
ATOM 793 C CA . GLU A 1 97 ? -19.249 -12.642 16.131 1.00 96.38 97 GLU A CA 1
ATOM 794 C C . GLU A 1 97 ? -18.463 -12.043 14.959 1.00 96.38 97 GLU A C 1
ATOM 796 O O . GLU A 1 97 ? -18.388 -12.632 13.874 1.00 96.38 97 GLU A O 1
ATOM 801 N N . GLN A 1 98 ? -17.835 -10.881 15.159 1.00 95.75 98 GLN A N 1
ATOM 802 C CA . GLN A 1 98 ? -17.044 -10.274 14.098 1.00 95.75 98 GLN A CA 1
ATOM 803 C C . GLN A 1 98 ? -15.847 -11.154 13.724 1.00 95.75 98 GLN A C 1
ATOM 805 O O . GLN A 1 98 ? -15.403 -11.117 12.571 1.00 95.75 98 GLN A O 1
ATOM 810 N N . GLU A 1 99 ? -15.219 -11.842 14.684 1.00 93.25 99 GLU A N 1
ATOM 811 C CA . GLU A 1 99 ? -14.072 -12.731 14.447 1.00 93.25 99 GLU A CA 1
ATOM 812 C C . GLU A 1 99 ? -14.475 -13.915 13.568 1.00 93.25 99 GLU A C 1
ATOM 814 O O . GLU A 1 99 ? -13.821 -14.167 12.558 1.00 93.25 99 GLU A O 1
ATOM 819 N N . ALA A 1 100 ? -15.591 -14.573 13.885 1.00 94.75 100 ALA A N 1
ATOM 820 C CA . ALA A 1 100 ? -16.126 -15.669 13.082 1.00 94.75 100 ALA A CA 1
ATOM 821 C C . ALA A 1 100 ? -16.517 -15.211 11.665 1.00 94.75 100 ALA A C 1
ATOM 823 O O . ALA A 1 100 ? -16.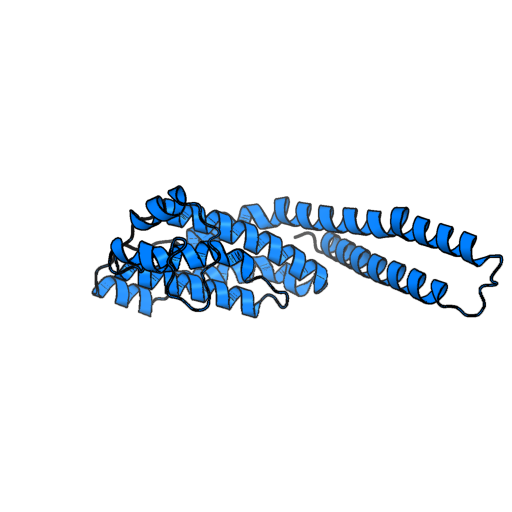268 -15.907 10.675 1.00 94.75 100 ALA A O 1
ATOM 824 N N . ASN A 1 101 ? -17.101 -14.015 11.550 1.00 94.06 101 ASN A N 1
ATOM 825 C CA . ASN A 1 101 ? -17.535 -13.472 10.267 1.00 94.06 101 ASN A CA 1
ATOM 826 C C . ASN A 1 101 ? -16.364 -13.030 9.379 1.00 94.06 101 ASN A C 1
ATOM 828 O O . ASN A 1 101 ? -16.439 -13.193 8.157 1.00 94.06 101 ASN A O 1
ATOM 832 N N . ASP A 1 102 ? -15.299 -12.472 9.965 1.00 93.25 102 ASP A N 1
ATOM 833 C CA . ASP A 1 102 ? -14.143 -11.886 9.266 1.00 93.25 102 ASP A CA 1
ATOM 834 C C . ASP A 1 102 ? -14.545 -10.933 8.113 1.00 93.25 102 ASP A C 1
ATOM 836 O O . ASP A 1 102 ? -13.991 -10.933 7.011 1.00 93.25 102 ASP A O 1
ATOM 840 N N . GLY A 1 103 ? -15.597 -10.138 8.350 1.00 95.62 103 GLY A N 1
ATOM 841 C CA . GLY A 1 103 ? -16.252 -9.335 7.313 1.00 95.62 103 GLY A CA 1
ATOM 842 C C . GLY A 1 103 ? -15.348 -8.266 6.695 1.00 95.62 103 GLY A C 1
ATOM 843 O O . GLY A 1 103 ? -15.395 -8.051 5.483 1.00 95.62 103 GLY A O 1
ATOM 844 N N . PHE A 1 104 ? -14.499 -7.624 7.507 1.00 97.25 104 PHE A N 1
ATOM 845 C CA . PHE A 1 104 ? -13.540 -6.622 7.037 1.00 97.25 104 PHE A CA 1
ATOM 846 C C . PHE A 1 104 ? -12.575 -7.213 6.007 1.00 97.25 104 PHE A C 1
ATOM 848 O O . PHE A 1 104 ? -12.553 -6.765 4.858 1.00 97.25 104 PHE A O 1
ATOM 855 N N . SER A 1 105 ? -11.831 -8.251 6.394 1.00 96.50 105 SER A N 1
ATOM 856 C CA . SER A 1 105 ? -10.799 -8.870 5.560 1.00 96.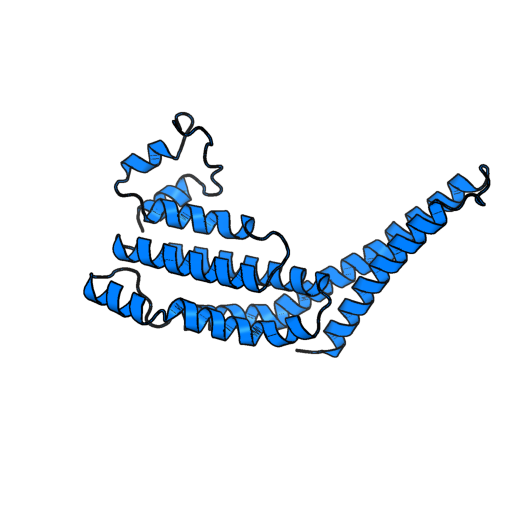50 105 SER A CA 1
ATOM 857 C C . SER A 1 105 ? -11.389 -9.416 4.264 1.00 96.50 105 SER A C 1
ATOM 859 O O . SER A 1 105 ? -10.873 -9.128 3.186 1.00 96.50 105 SER A O 1
ATOM 861 N N . LYS A 1 106 ? -12.518 -10.133 4.340 1.00 97.44 106 LYS A N 1
ATOM 862 C CA . LYS A 1 106 ? -13.190 -10.702 3.161 1.00 97.44 106 LYS A CA 1
ATOM 863 C C . LYS A 1 106 ? -13.604 -9.628 2.155 1.00 97.44 106 LYS A C 1
ATOM 865 O O . LYS A 1 106 ? -13.327 -9.767 0.963 1.00 97.44 106 LYS A O 1
ATOM 870 N N . ARG A 1 107 ? -14.233 -8.542 2.617 1.00 98.31 107 ARG A N 1
ATOM 871 C CA . ARG A 1 107 ? -14.668 -7.437 1.741 1.00 98.31 107 ARG A CA 1
ATOM 872 C C . ARG A 1 107 ? -13.491 -6.632 1.200 1.00 98.31 107 ARG A C 1
ATOM 874 O O . ARG A 1 107 ? -13.515 -6.255 0.029 1.00 98.31 107 ARG A O 1
ATOM 881 N N . PHE A 1 108 ? -12.456 -6.418 2.014 1.00 98.38 108 PHE A N 1
ATOM 882 C CA . PHE A 1 108 ? -11.214 -5.787 1.579 1.00 98.38 108 PHE A CA 1
ATOM 883 C C . PHE A 1 108 ? -10.577 -6.581 0.433 1.00 98.38 108 PHE A C 1
ATOM 885 O O . PHE A 1 108 ? -10.373 -6.034 -0.650 1.00 98.38 108 PHE A O 1
ATOM 892 N N . VAL A 1 109 ? -10.327 -7.878 0.644 1.00 98.12 109 VAL A N 1
ATOM 893 C CA . VAL A 1 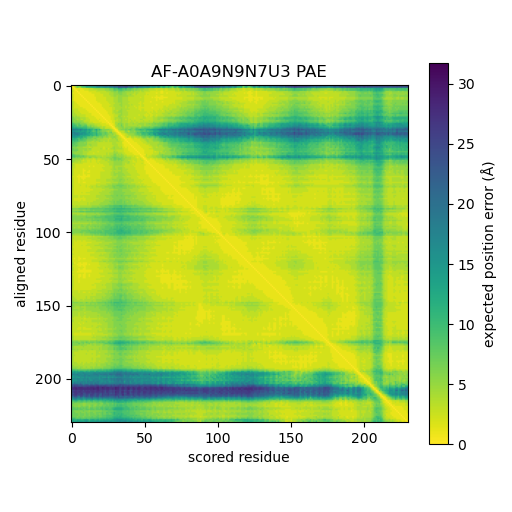109 ? -9.707 -8.762 -0.354 1.00 98.12 109 VAL A CA 1
ATOM 894 C C . VAL A 1 109 ? -10.542 -8.795 -1.627 1.00 98.12 109 VAL A C 1
ATOM 896 O O . VAL A 1 109 ? -10.008 -8.537 -2.699 1.00 98.12 109 VAL A O 1
ATOM 899 N N . TYR A 1 110 ? -11.854 -9.009 -1.518 1.00 98.19 110 TYR A N 1
ATOM 900 C CA . TYR A 1 110 ? -12.745 -9.050 -2.678 1.00 98.19 110 TYR A CA 1
ATOM 901 C C . TYR A 1 110 ? -12.703 -7.755 -3.508 1.00 98.19 110 TYR A C 1
ATOM 903 O O . TYR A 1 110 ? -12.553 -7.790 -4.733 1.00 98.19 110 TYR A O 1
ATOM 911 N N . GLY A 1 111 ? -12.814 -6.598 -2.847 1.00 98.25 111 GLY A N 1
ATOM 912 C CA . GLY A 1 111 ? -12.814 -5.307 -3.528 1.00 98.25 111 GLY A CA 1
ATOM 913 C C . GLY A 1 111 ? -11.473 -4.991 -4.189 1.00 98.25 111 GLY A C 1
ATOM 914 O O . GLY A 1 111 ? -11.446 -4.528 -5.334 1.00 98.25 111 GLY A O 1
ATOM 915 N N . PHE A 1 112 ? -10.361 -5.270 -3.503 1.00 98.31 112 PHE A N 1
ATOM 916 C CA . PHE A 1 112 ? -9.033 -5.029 -4.057 1.00 98.31 112 PHE A CA 1
ATOM 917 C C . PHE A 1 112 ? -8.648 -6.042 -5.134 1.00 98.31 112 PHE A C 1
ATOM 919 O O . PHE A 1 112 ? -8.091 -5.606 -6.136 1.00 98.31 112 PHE A O 1
ATOM 926 N N . ASP A 1 113 ? -9.004 -7.324 -5.018 1.00 98.12 113 ASP A N 1
ATOM 927 C CA . ASP A 1 113 ? -8.781 -8.318 -6.077 1.00 98.12 113 ASP A CA 1
ATOM 928 C C . ASP A 1 113 ? -9.455 -7.878 -7.379 1.00 98.12 113 ASP A C 1
ATOM 930 O O . ASP A 1 113 ? -8.812 -7.816 -8.429 1.00 98.12 113 ASP A O 1
ATOM 934 N N . SER A 1 114 ? -10.725 -7.468 -7.300 1.00 97.56 114 SER A N 1
ATOM 935 C CA . SER A 1 114 ? -11.463 -6.945 -8.454 1.00 97.56 114 SER A CA 1
ATOM 936 C C . SER A 1 114 ? -10.826 -5.676 -9.040 1.00 97.56 114 SER A C 1
ATOM 938 O O . SER A 1 114 ? -10.834 -5.470 -10.257 1.00 97.56 114 SER A O 1
ATOM 940 N N . LEU A 1 115 ? -10.261 -4.810 -8.193 1.00 97.50 115 LEU A N 1
ATOM 941 C CA . LEU A 1 115 ? -9.579 -3.595 -8.635 1.00 97.50 115 LEU A CA 1
ATOM 942 C C . LEU A 1 115 ? -8.273 -3.911 -9.371 1.00 97.50 115 LEU A C 1
ATOM 944 O O . LEU A 1 115 ? -8.021 -3.317 -10.422 1.00 97.50 115 LEU A O 1
ATOM 948 N N . ILE A 1 116 ? -7.446 -4.805 -8.821 1.00 97.12 116 ILE A N 1
ATOM 949 C CA . ILE A 1 116 ? -6.073 -5.021 -9.291 1.00 97.12 116 ILE A CA 1
ATOM 950 C C . ILE A 1 116 ? -5.971 -6.029 -10.436 1.00 97.12 116 ILE A C 1
ATOM 952 O O . ILE A 1 116 ? -4.995 -5.971 -11.179 1.00 97.12 116 ILE A O 1
ATOM 956 N N . GLN A 1 117 ? -6.967 -6.906 -10.615 1.00 96.56 117 GLN A N 1
ATOM 957 C CA . GLN A 1 117 ? -6.924 -8.025 -11.565 1.00 96.56 117 GLN A CA 1
ATOM 958 C C . GLN A 1 117 ? -6.445 -7.609 -12.961 1.00 96.56 117 GLN A C 1
ATOM 960 O O . GLN A 1 117 ? -5.526 -8.211 -13.506 1.00 96.56 117 GLN A O 1
ATOM 965 N N . VAL A 1 118 ? -7.023 -6.544 -13.526 1.00 96.50 118 VAL A N 1
ATOM 966 C CA . VAL A 1 118 ? -6.672 -6.085 -14.880 1.00 96.50 118 VAL A CA 1
ATOM 967 C C . VAL A 1 118 ? -5.228 -5.587 -14.977 1.00 96.50 118 VAL A C 1
ATOM 969 O O . VAL A 1 118 ? -4.588 -5.746 -16.012 1.00 96.50 118 VAL A O 1
ATOM 972 N N . TYR A 1 119 ? -4.698 -4.997 -13.906 1.00 96.94 119 TYR A N 1
ATOM 973 C CA . TYR A 1 119 ? -3.320 -4.515 -13.856 1.00 96.94 119 TYR A CA 1
ATOM 974 C C . TYR A 1 119 ? -2.356 -5.685 -13.677 1.00 96.94 119 TYR A C 1
ATOM 976 O O . TYR A 1 119 ? -1.343 -5.739 -14.364 1.00 96.94 119 TYR A O 1
ATOM 984 N N . GLN A 1 120 ? -2.718 -6.652 -12.832 1.00 96.38 120 GLN A N 1
ATOM 985 C CA . GLN A 1 120 ? -1.940 -7.863 -12.588 1.00 96.38 120 GLN A CA 1
ATOM 986 C C . GLN A 1 120 ? -1.764 -8.709 -13.856 1.00 96.38 120 GLN A C 1
ATOM 988 O O . GLN A 1 120 ? -0.700 -9.279 -14.064 1.00 96.38 120 GLN A O 1
ATOM 993 N N . THR A 1 121 ? -2.785 -8.786 -14.715 1.00 96.19 121 THR A N 1
ATOM 994 C CA . THR A 1 121 ? -2.712 -9.567 -15.961 1.00 96.19 121 THR A CA 1
ATOM 995 C C . THR A 1 121 ? -2.101 -8.805 -17.135 1.00 96.19 121 THR A C 1
ATOM 997 O O . THR A 1 121 ? -1.780 -9.430 -18.141 1.00 96.19 121 THR A O 1
ATOM 1000 N N . THR A 1 122 ? -2.001 -7.472 -17.060 1.00 97.19 122 THR A N 1
ATOM 1001 C CA . THR A 1 122 ? -1.597 -6.645 -18.212 1.00 97.19 122 THR A CA 1
ATOM 1002 C C . THR A 1 122 ? -0.219 -6.024 -18.050 1.00 97.19 122 THR A C 1
ATOM 1004 O O . THR A 1 122 ? 0.502 -5.913 -19.036 1.00 97.19 122 THR A O 1
ATOM 1007 N N . PHE A 1 123 ? 0.155 -5.563 -16.857 1.00 97.12 123 PHE A N 1
ATOM 1008 C CA . PHE A 1 123 ? 1.436 -4.889 -16.659 1.00 97.12 123 PHE A CA 1
ATOM 1009 C C . PHE A 1 123 ? 2.618 -5.862 -16.623 1.00 97.12 123 PHE A C 1
ATOM 1011 O O . PHE A 1 123 ? 2.479 -7.018 -16.231 1.00 97.12 123 PHE A O 1
ATOM 1018 N N . SER A 1 124 ? 3.799 -5.358 -16.996 1.00 95.81 124 SER A N 1
ATOM 1019 C CA . SER A 1 124 ? 5.068 -5.975 -16.611 1.00 95.81 124 SER A CA 1
ATOM 1020 C C . SER A 1 124 ? 5.163 -6.033 -15.085 1.00 95.81 124 SER A C 1
ATOM 1022 O O . SER A 1 124 ? 4.515 -5.257 -14.377 1.00 95.81 124 SER A O 1
ATOM 1024 N N . GLU A 1 125 ? 5.998 -6.925 -14.559 1.00 95.19 125 GLU A N 1
ATOM 1025 C CA . GLU A 1 125 ? 6.192 -7.043 -13.114 1.00 95.19 125 GLU A CA 1
ATOM 1026 C C . GLU A 1 125 ? 6.617 -5.706 -12.478 1.00 95.19 125 GLU A C 1
ATOM 1028 O O . GLU A 1 125 ? 6.069 -5.304 -11.450 1.00 95.19 125 GLU A O 1
ATOM 1033 N N . ASN A 1 126 ? 7.540 -4.976 -13.110 1.00 94.94 126 ASN A N 1
ATOM 1034 C CA . ASN A 1 126 ? 8.002 -3.673 -12.633 1.00 94.94 126 ASN A CA 1
ATOM 1035 C C . ASN A 1 126 ? 6.857 -2.643 -12.580 1.00 94.94 126 ASN A C 1
ATOM 1037 O O . ASN A 1 126 ? 6.613 -2.025 -11.541 1.00 94.94 126 ASN A O 1
ATOM 1041 N N . ASN A 1 127 ? 6.098 -2.502 -13.670 1.00 96.50 127 ASN A N 1
ATOM 1042 C CA . ASN A 1 127 ? 4.988 -1.547 -13.744 1.00 96.50 127 ASN A CA 1
ATOM 1043 C C . ASN A 1 127 ? 3.843 -1.907 -12.790 1.00 96.50 127 ASN A C 1
ATOM 1045 O O . ASN A 1 127 ? 3.232 -1.025 -12.181 1.00 96.50 127 ASN A O 1
ATOM 1049 N N . TYR A 1 128 ? 3.569 -3.201 -12.624 1.00 97.50 128 TYR A N 1
ATOM 1050 C CA . TYR A 1 128 ? 2.583 -3.684 -11.669 1.00 97.50 128 TYR A CA 1
ATOM 1051 C C . TYR A 1 128 ? 3.000 -3.365 -10.227 1.00 97.50 128 TYR A C 1
ATOM 1053 O O . TYR A 1 128 ? 2.189 -2.824 -9.475 1.00 97.50 128 TYR A O 1
ATOM 1061 N N . ASN A 1 129 ? 4.262 -3.605 -9.851 1.00 95.94 129 A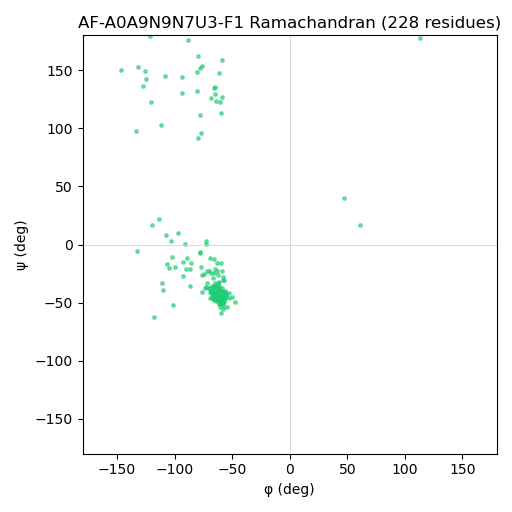SN A N 1
ATOM 1062 C CA . ASN A 1 129 ? 4.762 -3.249 -8.520 1.00 95.94 129 ASN A CA 1
ATOM 1063 C C . ASN A 1 129 ? 4.699 -1.729 -8.268 1.00 95.94 129 ASN A C 1
ATOM 1065 O O . ASN A 1 129 ? 4.268 -1.323 -7.190 1.00 95.94 129 ASN A O 1
ATOM 1069 N N . GLN A 1 130 ? 5.033 -0.884 -9.253 1.00 96.25 130 GLN A N 1
ATOM 1070 C CA . GLN A 1 130 ? 4.885 0.577 -9.133 1.00 96.25 130 GLN A CA 1
ATOM 1071 C C . GLN A 1 130 ? 3.423 0.998 -8.906 1.00 96.25 130 GLN A C 1
ATOM 1073 O O . GLN A 1 130 ? 3.131 1.775 -7.995 1.00 96.25 130 GLN A O 1
ATOM 1078 N N . MET A 1 131 ? 2.482 0.436 -9.673 1.00 97.50 131 MET A N 1
ATOM 1079 C CA . MET A 1 131 ? 1.049 0.673 -9.468 1.00 97.50 131 MET A CA 1
ATOM 1080 C C . MET A 1 131 ? 0.598 0.226 -8.068 1.00 97.50 131 MET A C 1
ATOM 1082 O O . MET A 1 131 ? -0.112 0.959 -7.376 1.00 97.50 131 MET A O 1
ATOM 1086 N N . MET A 1 132 ? 1.030 -0.958 -7.628 1.00 97.81 132 MET A N 1
ATOM 1087 C CA . MET A 1 132 ? 0.702 -1.496 -6.308 1.00 97.81 132 MET A CA 1
ATOM 1088 C C . MET A 1 132 ? 1.266 -0.640 -5.169 1.00 97.81 132 MET A C 1
ATOM 1090 O O . MET A 1 132 ? 0.575 -0.458 -4.168 1.00 97.81 132 MET A O 1
ATOM 1094 N N . MET A 1 133 ? 2.457 -0.054 -5.328 1.00 97.44 133 MET A N 1
ATOM 1095 C CA . MET A 1 133 ? 3.017 0.889 -4.353 1.00 97.44 133 MET A CA 1
ATOM 1096 C C . MET A 1 133 ? 2.146 2.142 -4.200 1.00 97.44 133 MET A C 1
ATOM 1098 O O . MET A 1 133 ? 1.843 2.523 -3.071 1.00 97.44 133 MET A O 1
ATOM 1102 N N . HIS A 1 134 ? 1.656 2.732 -5.296 1.00 97.88 134 HIS A N 1
ATOM 1103 C CA . HIS A 1 134 ? 0.727 3.868 -5.216 1.00 97.88 134 HIS A CA 1
ATOM 1104 C C . HIS A 1 134 ? -0.603 3.504 -4.540 1.00 97.88 134 HIS A C 1
ATOM 1106 O O . HIS A 1 134 ? -1.137 4.283 -3.744 1.00 97.88 134 HIS A O 1
ATOM 1112 N N . ILE A 1 135 ? -1.139 2.312 -4.831 1.00 98.12 135 ILE A N 1
ATOM 1113 C CA . ILE A 1 135 ? -2.339 1.792 -4.160 1.00 98.12 135 ILE A CA 1
ATOM 1114 C C . ILE A 1 135 ? -2.085 1.673 -2.661 1.00 98.12 135 ILE A C 1
ATOM 1116 O O . ILE A 1 135 ? -2.875 2.185 -1.868 1.00 98.12 135 ILE A O 1
ATOM 1120 N N . LEU A 1 136 ? -0.987 1.021 -2.282 1.00 97.81 136 LEU A N 1
ATOM 1121 C CA . LEU A 1 136 ? -0.632 0.784 -0.894 1.00 97.81 136 LEU A CA 1
ATOM 1122 C C . LEU A 1 136 ? -0.461 2.095 -0.122 1.00 97.81 136 LEU A C 1
ATOM 1124 O O . LEU A 1 136 ? -1.037 2.236 0.952 1.00 97.81 136 LEU A O 1
ATOM 1128 N N . GLU A 1 137 ? 0.274 3.060 -0.673 1.00 97.25 137 GLU A N 1
ATOM 1129 C CA . GLU A 1 137 ? 0.483 4.371 -0.048 1.00 97.25 137 GLU A CA 1
ATOM 1130 C C . GLU A 1 137 ? -0.837 5.095 0.219 1.00 97.25 137 GLU A C 1
ATOM 1132 O O . GLU A 1 137 ? -1.056 5.621 1.310 1.00 97.25 137 GLU A O 1
ATOM 1137 N N . LEU A 1 138 ? -1.760 5.090 -0.746 1.00 98.00 138 LEU A N 1
ATOM 1138 C CA . LEU A 1 138 ? -3.060 5.712 -0.529 1.00 98.00 138 LEU A CA 1
ATOM 1139 C C . LEU A 1 138 ? -3.900 4.938 0.492 1.00 98.00 138 LEU A C 1
ATOM 1141 O O . LEU A 1 138 ? -4.561 5.562 1.324 1.00 98.00 138 LEU A O 1
ATOM 1145 N N . VAL A 1 139 ? -3.880 3.604 0.444 1.00 98.00 139 VAL A N 1
ATOM 1146 C CA . VAL A 1 139 ? -4.594 2.759 1.408 1.00 98.00 139 VAL A CA 1
ATOM 1147 C C . VAL A 1 139 ? -4.107 3.038 2.821 1.00 98.00 139 VAL A C 1
ATOM 1149 O O . VAL A 1 139 ? -4.944 3.289 3.685 1.00 98.00 139 VAL A O 1
ATOM 1152 N N . THR A 1 140 ? -2.796 3.062 3.068 1.00 97.50 140 THR A N 1
ATOM 1153 C CA . THR A 1 140 ? -2.273 3.293 4.420 1.00 97.50 140 THR A CA 1
ATOM 1154 C C . THR A 1 140 ? -2.598 4.695 4.927 1.00 97.50 140 THR A C 1
ATOM 1156 O O . THR A 1 140 ? -3.049 4.822 6.063 1.00 97.50 140 THR A O 1
ATOM 1159 N N . ILE A 1 141 ? -2.499 5.730 4.083 1.00 97.00 141 ILE A N 1
ATOM 1160 C CA . ILE A 1 141 ? -2.884 7.109 4.440 1.00 97.00 141 ILE A CA 1
ATOM 1161 C C . ILE A 1 141 ? -4.375 7.202 4.794 1.00 97.00 141 ILE A C 1
ATOM 1163 O O . ILE A 1 141 ? -4.755 7.821 5.793 1.00 97.00 141 ILE A O 1
ATOM 1167 N N . MET A 1 142 ? -5.244 6.615 3.969 1.00 97.25 142 MET A N 1
ATOM 1168 C CA . MET A 1 142 ? -6.687 6.644 4.209 1.00 97.25 142 MET A CA 1
ATOM 1169 C C . MET A 1 142 ? -7.064 5.850 5.453 1.00 97.25 142 MET A C 1
ATOM 1171 O O . MET A 1 142 ? -7.909 6.296 6.229 1.00 97.25 142 MET A O 1
ATOM 1175 N N . TRP A 1 143 ? -6.427 4.699 5.647 1.00 96.94 143 TRP A N 1
ATOM 1176 C CA . TRP A 1 143 ? -6.666 3.839 6.790 1.00 96.94 143 TRP A CA 1
ATOM 1177 C C . TRP A 1 143 ? -6.239 4.515 8.089 1.00 96.94 143 TRP A C 1
ATOM 1179 O O . TRP A 1 143 ? -7.026 4.588 9.029 1.00 96.94 143 TRP A O 1
ATOM 1189 N N . GLU A 1 144 ? -5.050 5.111 8.109 1.00 96.44 144 GLU A N 1
ATOM 1190 C CA . GLU A 1 144 ? -4.550 5.865 9.253 1.00 96.44 144 GLU A CA 1
ATOM 1191 C C . GLU A 1 144 ? -5.525 6.987 9.641 1.00 96.44 144 GLU A C 1
ATOM 1193 O O . GLU A 1 144 ? -5.910 7.114 10.806 1.00 96.44 144 GLU A O 1
ATOM 1198 N N . LYS A 1 145 ? -6.022 7.747 8.656 1.00 96.00 145 LYS A N 1
ATOM 1199 C CA . LYS A 1 145 ? -7.037 8.784 8.887 1.00 96.00 145 LYS A CA 1
ATOM 1200 C C . LYS A 1 145 ? -8.323 8.221 9.501 1.00 96.00 145 LYS A C 1
ATOM 1202 O O . LYS A 1 145 ? -8.896 8.870 10.376 1.00 96.00 145 LYS A O 1
ATOM 1207 N N . THR A 1 146 ? -8.782 7.056 9.046 1.00 94.81 146 THR A N 1
ATOM 1208 C CA . THR A 1 146 ? -9.953 6.378 9.618 1.00 94.81 146 THR A CA 1
ATOM 1209 C C . THR A 1 146 ? -9.703 5.982 11.070 1.00 94.81 146 THR A C 1
ATOM 1211 O O . THR A 1 146 ? -10.543 6.269 11.922 1.00 94.81 146 THR A O 1
ATOM 1214 N N . VAL A 1 147 ? -8.539 5.403 11.377 1.00 95.50 147 VAL A N 1
ATOM 1215 C CA . VAL A 1 147 ? -8.172 4.998 12.743 1.00 95.50 147 VAL A CA 1
ATOM 1216 C C . VAL A 1 147 ? -8.181 6.201 13.686 1.00 95.50 147 VAL A C 1
ATOM 1218 O O . VAL A 1 147 ? -8.823 6.147 14.726 1.00 95.50 147 VAL A O 1
ATOM 1221 N N . PHE A 1 148 ? -7.608 7.338 13.281 1.00 94.88 148 PHE A N 1
ATOM 1222 C CA . PHE A 1 148 ? -7.632 8.571 14.083 1.00 94.88 148 PHE A CA 1
ATOM 1223 C C . PHE A 1 148 ? -9.027 9.166 14.339 1.00 94.88 148 PHE A C 1
ATOM 1225 O O . PHE A 1 148 ? -9.147 10.068 15.172 1.00 94.88 148 PHE A O 1
ATOM 1232 N N . GLY A 1 149 ? -10.049 8.744 13.591 1.00 93.69 149 GLY A N 1
ATOM 1233 C CA . GLY A 1 14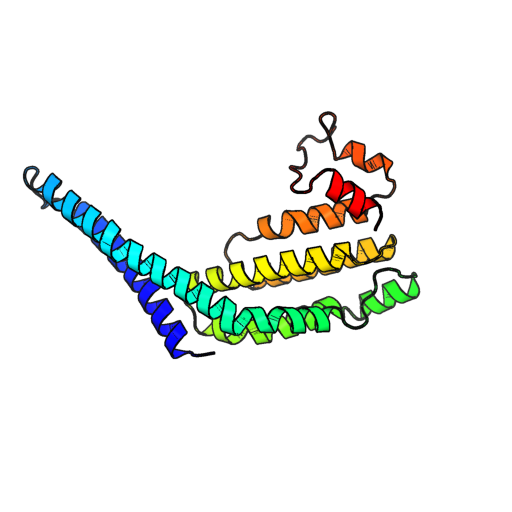9 ? -11.447 9.132 13.791 1.00 93.69 149 GLY A CA 1
ATOM 1234 C C . GLY A 1 149 ? -12.295 8.056 14.473 1.00 93.69 149 GLY A C 1
ATOM 1235 O O . GLY A 1 149 ? -13.504 8.241 14.602 1.00 93.69 149 GLY A O 1
ATOM 1236 N N . THR A 1 150 ? -11.687 6.939 14.871 1.00 94.94 150 THR A N 1
ATOM 1237 C CA . THR A 1 150 ? -12.360 5.759 15.419 1.00 94.94 150 THR A CA 1
ATOM 1238 C C . THR A 1 150 ? -12.084 5.648 16.914 1.00 94.94 150 THR A C 1
ATOM 1240 O O . THR A 1 150 ? -10.998 5.997 17.363 1.00 94.94 150 THR A O 1
ATOM 1243 N N . LYS A 1 151 ? -13.076 5.176 17.675 1.00 95.69 151 LYS A N 1
ATOM 1244 C CA . LYS A 1 151 ? -12.924 4.868 19.102 1.00 95.69 151 LYS A CA 1
ATOM 1245 C C . LYS A 1 151 ? -12.575 3.402 19.305 1.00 95.69 151 LYS A C 1
ATOM 1247 O O . LYS A 1 151 ? -13.136 2.559 18.597 1.00 95.69 151 LYS A O 1
ATOM 1252 N N . PHE A 1 152 ? -11.744 3.117 20.300 1.00 97.19 152 PHE A N 1
ATOM 1253 C CA . PHE A 1 152 ? -11.300 1.765 20.617 1.00 97.19 152 PHE A CA 1
ATOM 1254 C C . PHE A 1 152 ? -11.575 1.398 22.079 1.00 97.19 152 PHE A C 1
ATOM 1256 O O . PHE A 1 152 ? -11.587 2.231 22.981 1.00 97.19 152 PHE A O 1
ATOM 1263 N N . ASN A 1 153 ? -11.817 0.114 22.314 1.00 95.62 153 ASN A N 1
ATOM 1264 C CA . ASN A 1 153 ? -11.560 -0.528 23.600 1.00 95.62 153 ASN A CA 1
ATOM 1265 C C . ASN A 1 153 ? -10.573 -1.688 23.391 1.00 95.62 153 ASN A C 1
ATOM 1267 O O . ASN A 1 153 ? -10.177 -1.945 22.256 1.00 95.62 153 ASN A O 1
ATOM 1271 N N . GLN A 1 154 ? -10.189 -2.410 24.450 1.00 95.38 154 GLN A N 1
ATOM 1272 C CA . GLN A 1 154 ? -9.166 -3.463 24.350 1.00 95.38 154 GLN A CA 1
ATOM 1273 C C . GLN A 1 154 ? -9.492 -4.525 23.284 1.00 95.38 154 GLN A C 1
ATOM 1275 O O . GLN A 1 154 ? -8.645 -4.868 22.462 1.00 95.38 154 GLN A O 1
ATOM 1280 N N . LEU A 1 155 ? -10.740 -5.004 23.241 1.00 97.38 155 LEU A N 1
ATOM 1281 C CA . LEU A 1 155 ? -11.190 -5.965 22.226 1.00 97.38 155 LEU A CA 1
ATOM 1282 C C . LEU A 1 155 ? -11.139 -5.368 20.812 1.00 97.38 155 LEU A C 1
ATOM 1284 O O . LEU A 1 155 ? -10.741 -6.037 19.858 1.00 97.38 155 LEU A O 1
ATOM 1288 N N . GLY A 1 156 ? -11.486 -4.089 20.673 1.00 97.44 156 GLY A N 1
ATOM 1289 C CA . GLY A 1 156 ? -11.327 -3.341 19.432 1.00 97.44 156 GLY A CA 1
ATOM 1290 C C . GLY A 1 156 ? -9.882 -3.188 18.977 1.00 97.44 156 GLY A C 1
ATOM 1291 O O . GLY A 1 156 ? -9.604 -3.349 17.792 1.00 97.44 156 GLY A O 1
ATOM 1292 N N . ALA A 1 157 ? -8.956 -2.907 19.890 1.00 97.25 157 ALA A N 1
ATOM 1293 C CA . ALA A 1 157 ? -7.533 -2.802 19.584 1.00 97.25 157 ALA A CA 1
ATOM 1294 C C . ALA A 1 157 ? -6.963 -4.144 19.093 1.00 97.25 157 ALA A C 1
ATOM 1296 O O . ALA A 1 157 ? -6.268 -4.186 18.073 1.00 97.25 157 ALA A O 1
ATOM 1297 N N . LEU A 1 158 ? -7.347 -5.249 19.744 1.00 97.12 158 LEU A N 1
ATOM 1298 C CA . LEU A 1 158 ? -7.011 -6.608 19.306 1.00 97.12 158 LEU A CA 1
ATOM 1299 C C . LEU A 1 158 ? -7.610 -6.926 17.932 1.00 97.12 158 LEU A C 1
ATOM 1301 O O . LEU A 1 158 ? -6.964 -7.558 17.091 1.00 97.12 158 LEU A O 1
ATOM 1305 N N . ARG A 1 159 ? -8.846 -6.480 17.681 1.00 97.19 159 ARG A N 1
ATOM 1306 C CA . ARG A 1 159 ? -9.488 -6.656 16.379 1.00 97.19 159 ARG A CA 1
ATOM 1307 C C . ARG A 1 159 ? -8.774 -5.860 15.287 1.00 97.19 159 ARG A C 1
ATOM 1309 O O . ARG A 1 159 ? -8.454 -6.414 14.239 1.00 97.19 159 ARG A O 1
ATOM 1316 N N . PHE A 1 160 ? -8.470 -4.594 15.535 1.00 97.75 160 PHE A N 1
ATOM 1317 C CA . PHE A 1 160 ? -7.731 -3.767 14.588 1.00 97.75 160 PHE A CA 1
ATOM 1318 C C . PHE A 1 160 ? -6.365 -4.367 14.239 1.00 97.75 160 PHE A C 1
ATOM 1320 O O . PHE A 1 160 ? -5.992 -4.383 13.067 1.00 97.75 160 PHE A O 1
ATOM 1327 N N . ASP A 1 161 ? -5.653 -4.933 15.215 1.00 97.75 161 ASP A N 1
ATOM 1328 C CA . ASP A 1 161 ? -4.394 -5.633 14.959 1.00 97.75 161 ASP A CA 1
ATOM 1329 C C . ASP A 1 161 ? -4.567 -6.823 13.992 1.00 97.75 161 ASP A C 1
ATOM 1331 O O . ASP A 1 161 ? -3.765 -7.014 13.071 1.00 97.75 161 ASP A O 1
ATOM 1335 N N . LYS A 1 162 ? -5.643 -7.606 14.153 1.00 96.94 162 LYS A N 1
ATOM 1336 C CA . LYS A 1 162 ? -5.979 -8.705 13.232 1.00 96.94 162 LYS A CA 1
ATOM 1337 C C . LYS A 1 162 ? -6.295 -8.197 11.827 1.00 96.94 162 LYS A C 1
ATOM 1339 O O . LYS A 1 162 ? -5.747 -8.733 10.863 1.00 96.94 162 LYS A O 1
ATOM 1344 N N . ASP A 1 163 ? -7.111 -7.152 11.712 1.00 97.88 163 ASP A N 1
ATOM 1345 C CA . ASP A 1 163 ? -7.446 -6.521 10.431 1.00 97.88 163 ASP A CA 1
ATOM 1346 C C . ASP A 1 163 ? -6.171 -5.997 9.731 1.00 97.88 163 ASP A C 1
ATOM 1348 O O . ASP A 1 163 ? -5.958 -6.235 8.537 1.00 97.88 163 ASP A O 1
ATOM 1352 N N . LEU A 1 164 ? -5.268 -5.354 10.486 1.00 98.00 164 LEU A N 1
ATOM 1353 C CA . LEU A 1 164 ? -3.961 -4.886 10.011 1.00 98.00 164 LEU A CA 1
ATOM 1354 C C . LEU A 1 164 ? -3.103 -6.029 9.470 1.00 98.00 164 LEU A C 1
ATOM 1356 O O . LEU A 1 164 ? -2.554 -5.927 8.367 1.00 98.00 164 LEU A O 1
ATOM 1360 N N . ARG A 1 165 ? -3.010 -7.137 10.209 1.00 97.19 165 ARG A N 1
ATOM 1361 C CA . ARG A 1 165 ? -2.289 -8.333 9.759 1.00 97.19 165 ARG A CA 1
ATOM 1362 C C . ARG A 1 165 ? -2.910 -8.943 8.506 1.00 97.19 165 ARG A C 1
ATOM 1364 O O . ARG A 1 165 ? -2.163 -9.317 7.602 1.00 97.19 165 ARG A O 1
ATOM 1371 N N . ALA A 1 166 ? -4.237 -8.999 8.406 1.00 97.19 166 ALA A N 1
ATOM 1372 C CA . ALA A 1 166 ? -4.922 -9.529 7.229 1.00 97.19 166 ALA A CA 1
ATOM 1373 C C . ALA A 1 166 ? -4.608 -8.712 5.964 1.00 97.19 166 ALA A C 1
ATOM 1375 O O . ALA A 1 166 ? -4.259 -9.284 4.929 1.00 97.19 166 ALA A O 1
ATOM 1376 N N . VAL A 1 167 ? -4.623 -7.379 6.054 1.00 97.81 167 VAL A N 1
ATOM 1377 C CA . VAL A 1 167 ? -4.247 -6.508 4.927 1.00 97.81 167 VAL A CA 1
ATOM 1378 C C . VAL A 1 167 ? -2.764 -6.650 4.582 1.00 97.81 167 VAL A C 1
ATOM 1380 O O . VAL A 1 167 ? -2.407 -6.742 3.407 1.00 97.81 167 VAL A O 1
ATOM 1383 N N . ASN A 1 168 ? -1.887 -6.729 5.583 1.00 97.12 168 ASN A N 1
ATOM 1384 C CA . ASN A 1 168 ? -0.454 -6.925 5.360 1.00 97.12 168 ASN A CA 1
ATOM 1385 C C . ASN A 1 168 ? -0.163 -8.260 4.642 1.00 97.12 168 ASN A C 1
ATOM 1387 O O . ASN A 1 168 ? 0.685 -8.326 3.746 1.00 97.12 168 ASN A O 1
ATOM 1391 N N . ASN A 1 169 ? -0.901 -9.314 5.003 1.00 96.81 169 ASN A N 1
ATOM 1392 C CA . ASN A 1 169 ? -0.844 -10.616 4.345 1.00 96.81 169 ASN A CA 1
ATOM 1393 C C . ASN A 1 169 ? -1.379 -10.545 2.914 1.00 96.81 169 ASN A C 1
ATOM 1395 O O . ASN A 1 169 ? -0.743 -11.080 2.009 1.00 96.81 169 ASN A O 1
ATOM 1399 N N . TYR A 1 170 ? -2.485 -9.834 2.681 1.00 97.56 170 TYR A N 1
ATOM 1400 C CA . TYR A 1 170 ? -3.000 -9.612 1.333 1.00 97.56 170 TYR A CA 1
ATOM 1401 C C . TYR A 1 170 ? -1.932 -8.994 0.423 1.00 97.56 170 TYR A C 1
ATOM 1403 O O . TYR A 1 170 ? -1.588 -9.591 -0.597 1.00 97.56 170 TYR A O 1
ATOM 1411 N N . PHE A 1 171 ? -1.318 -7.871 0.815 1.00 97.19 171 PHE A N 1
ATOM 1412 C CA . PHE A 1 171 ? -0.261 -7.254 0.003 1.00 97.19 171 PHE A CA 1
ATOM 1413 C C . PHE A 1 171 ? 0.954 -8.175 -0.182 1.00 97.19 171 PHE A C 1
ATOM 1415 O O . PHE A 1 171 ? 1.533 -8.183 -1.264 1.00 97.19 171 PHE A O 1
ATOM 1422 N N . SER A 1 172 ? 1.287 -9.032 0.792 1.00 96.00 172 SER A N 1
ATOM 1423 C CA . SER A 1 172 ? 2.341 -10.049 0.627 1.00 96.00 172 SER A CA 1
ATOM 1424 C C . SER A 1 172 ? 2.045 -11.072 -0.456 1.00 96.00 172 SER A C 1
ATOM 1426 O O . SER A 1 172 ? 2.971 -11.545 -1.101 1.00 96.00 172 SER A O 1
ATOM 1428 N N . THR A 1 173 ? 0.777 -11.421 -0.665 1.00 95.94 173 THR A N 1
ATOM 1429 C CA . THR A 1 173 ? 0.398 -12.331 -1.756 1.00 95.94 173 THR A CA 1
ATOM 1430 C C . THR A 1 173 ? 0.383 -11.642 -3.120 1.00 95.94 173 THR A C 1
ATOM 1432 O O . THR A 1 173 ? 0.413 -12.317 -4.146 1.00 95.94 173 THR A O 1
ATOM 1435 N N . LYS A 1 174 ? 0.312 -10.304 -3.147 1.00 95.56 174 LYS A N 1
ATOM 1436 C CA . LYS A 1 174 ? 0.144 -9.515 -4.374 1.00 95.56 174 LYS A CA 1
ATOM 1437 C C . LYS A 1 174 ? 1.394 -8.777 -4.817 1.00 95.56 174 LYS A C 1
ATOM 1439 O O . LYS A 1 174 ? 1.415 -8.336 -5.958 1.00 95.56 174 LYS A O 1
ATOM 1444 N N . MET A 1 175 ? 2.394 -8.612 -3.959 1.00 93.44 175 MET A N 1
ATOM 1445 C CA . MET A 1 175 ? 3.610 -7.853 -4.244 1.00 93.44 175 MET A CA 1
ATOM 1446 C C . MET A 1 175 ? 4.841 -8.697 -3.943 1.00 93.44 175 MET A C 1
ATOM 1448 O O . MET A 1 175 ? 4.915 -9.341 -2.898 1.00 93.44 175 MET A O 1
ATOM 1452 N N . GLN A 1 176 ? 5.824 -8.646 -4.840 1.00 88.06 176 GLN A N 1
ATOM 1453 C CA . GLN A 1 176 ? 7.129 -9.279 -4.618 1.00 88.06 176 GLN A CA 1
ATOM 1454 C C . GLN A 1 176 ? 8.137 -8.301 -4.004 1.00 88.06 176 GLN A C 1
ATOM 1456 O O . GLN A 1 176 ? 9.065 -8.703 -3.306 1.00 88.06 176 GLN A O 1
ATOM 1461 N N . TRP A 1 177 ? 7.954 -7.004 -4.259 1.00 90.69 177 TRP A N 1
ATOM 1462 C CA . TRP A 1 177 ? 8.876 -5.969 -3.813 1.00 90.69 177 TRP A CA 1
ATOM 1463 C C . TRP A 1 177 ? 8.690 -5.626 -2.330 1.00 90.69 177 TRP A C 1
ATOM 1465 O O . TRP A 1 177 ? 7.578 -5.733 -1.808 1.00 90.69 177 TRP A O 1
ATOM 1475 N N . PRO A 1 178 ? 9.747 -5.172 -1.632 1.00 93.81 178 PRO A N 1
ATOM 1476 C CA . PRO A 1 178 ? 9.630 -4.735 -0.247 1.00 93.81 178 PRO A CA 1
ATOM 1477 C C . PRO A 1 178 ? 8.652 -3.561 -0.102 1.00 93.81 178 PRO A C 1
ATOM 1479 O O . PRO A 1 178 ? 8.844 -2.510 -0.703 1.00 93.81 178 PRO A O 1
ATOM 1482 N N . PHE A 1 179 ? 7.624 -3.737 0.731 1.00 95.19 179 PHE A N 1
ATOM 1483 C CA . PHE A 1 179 ? 6.591 -2.717 0.971 1.00 95.19 179 PHE A CA 1
ATOM 1484 C C . PHE A 1 179 ? 6.275 -2.488 2.458 1.00 95.19 179 PHE A C 1
ATOM 1486 O O . PHE A 1 179 ? 5.475 -1.622 2.819 1.00 95.19 179 PHE A O 1
ATOM 1493 N N . ARG A 1 180 ? 6.867 -3.297 3.349 1.00 92.94 180 ARG A N 1
ATOM 1494 C CA . ARG A 1 180 ? 6.542 -3.341 4.788 1.00 92.94 180 ARG A CA 1
ATOM 1495 C C . ARG A 1 180 ? 6.716 -1.993 5.484 1.00 92.94 180 ARG A C 1
ATOM 1497 O O . ARG A 1 180 ? 6.015 -1.706 6.450 1.00 92.94 180 ARG A O 1
ATOM 1504 N N . ASP A 1 181 ? 7.614 -1.155 4.984 1.00 93.69 181 ASP A N 1
ATOM 1505 C CA . ASP A 1 181 ? 7.878 0.167 5.535 1.00 93.69 181 ASP A CA 1
ATOM 1506 C C . ASP A 1 181 ? 6.671 1.122 5.394 1.00 93.69 181 ASP A C 1
ATOM 1508 O O . ASP A 1 181 ? 6.507 2.033 6.209 1.00 93.69 181 ASP A O 1
ATOM 1512 N N . ARG A 1 182 ? 5.781 0.890 4.416 1.00 96.38 182 ARG A N 1
ATOM 1513 C CA . ARG A 1 182 ? 4.535 1.657 4.250 1.00 96.38 182 ARG A CA 1
ATOM 1514 C C . ARG A 1 182 ? 3.508 1.364 5.344 1.00 96.38 182 ARG A C 1
ATOM 1516 O O . ARG A 1 182 ? 2.675 2.220 5.629 1.00 96.38 182 ARG A O 1
ATOM 1523 N N . PHE A 1 183 ? 3.603 0.208 6.004 1.00 96.50 183 PHE A N 1
ATOM 1524 C CA . PHE A 1 183 ? 2.755 -0.160 7.141 1.00 96.50 183 PHE A CA 1
ATOM 1525 C C . PHE A 1 183 ? 3.320 0.271 8.496 1.00 96.50 183 PHE A C 1
ATOM 1527 O O . PHE A 1 183 ? 2.584 0.236 9.477 1.00 96.50 183 PHE A O 1
ATOM 1534 N N . THR A 1 184 ? 4.582 0.714 8.582 1.00 95.75 184 THR A N 1
ATOM 1535 C CA . THR A 1 184 ? 5.251 0.978 9.869 1.00 95.75 184 THR A CA 1
ATOM 1536 C C . THR A 1 184 ? 4.454 1.900 10.791 1.00 95.75 184 THR A C 1
ATOM 1538 O O . THR A 1 184 ? 4.362 1.621 11.983 1.00 95.75 184 THR A O 1
ATOM 1541 N N . ARG A 1 185 ? 3.850 2.973 10.261 1.00 96.75 185 ARG A N 1
ATOM 1542 C CA . ARG A 1 185 ? 3.021 3.885 11.067 1.00 96.75 185 ARG A CA 1
ATOM 1543 C C . ARG A 1 185 ? 1.769 3.195 11.607 1.00 96.75 185 ARG A C 1
ATOM 1545 O O . ARG A 1 185 ? 1.510 3.290 12.798 1.00 96.75 185 ARG A O 1
ATOM 1552 N N . LEU A 1 186 ? 1.045 2.442 10.777 1.00 97.81 186 LEU A N 1
ATOM 1553 C CA . LEU A 1 186 ? -0.123 1.666 11.213 1.00 97.81 186 LEU A CA 1
ATOM 1554 C C . LEU A 1 186 ? 0.248 0.581 12.231 1.00 97.81 186 LEU A C 1
ATOM 1556 O O . LEU A 1 186 ? -0.480 0.389 13.197 1.00 97.81 186 LEU A O 1
ATOM 1560 N N . SER A 1 187 ? 1.392 -0.089 12.063 1.00 95.94 187 SER A N 1
ATOM 1561 C CA . SER A 1 187 ? 1.893 -1.057 13.047 1.00 95.94 187 SER A CA 1
ATOM 1562 C C . SER A 1 187 ? 2.195 -0.390 14.387 1.00 95.94 187 SER A C 1
ATOM 1564 O O . SER A 1 187 ? 1.781 -0.901 15.418 1.00 95.94 187 SER A O 1
ATOM 1566 N N . GLN A 1 188 ? 2.841 0.778 14.374 1.00 94.44 188 GLN A N 1
ATOM 1567 C CA . GLN A 1 188 ? 3.093 1.572 15.580 1.00 94.44 188 GLN A CA 1
ATOM 1568 C C . GLN A 1 188 ? 1.794 2.036 16.250 1.00 94.44 188 GLN A C 1
ATOM 1570 O O . GLN A 1 188 ? 1.693 1.995 17.472 1.00 94.44 188 GLN A O 1
ATOM 1575 N N . ILE A 1 189 ? 0.786 2.425 15.464 1.00 96.00 189 ILE A N 1
ATOM 1576 C CA . ILE A 1 189 ? -0.552 2.752 15.971 1.00 96.00 189 ILE A CA 1
ATOM 1577 C C . ILE A 1 189 ? -1.195 1.521 16.624 1.00 96.00 189 ILE A C 1
ATOM 1579 O O . ILE A 1 189 ? -1.677 1.633 17.744 1.00 96.00 189 ILE A O 1
ATOM 1583 N N . SER A 1 190 ? -1.148 0.349 1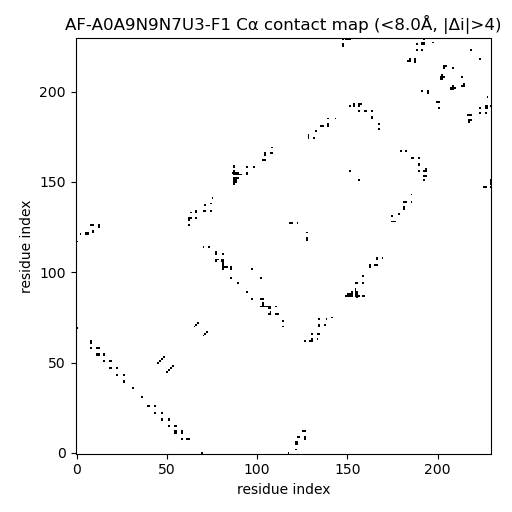5.978 1.00 96.38 190 SER A N 1
ATOM 1584 C CA . SER A 1 190 ? -1.656 -0.910 16.549 1.00 96.38 190 SER A CA 1
ATOM 1585 C C . SER A 1 190 ? -0.988 -1.234 17.887 1.00 96.38 190 SER A C 1
ATOM 1587 O O . SER A 1 190 ? -1.673 -1.555 18.855 1.00 96.38 190 SER A O 1
ATOM 1589 N N . THR A 1 191 ? 0.339 -1.079 17.978 1.00 92.56 191 THR A N 1
ATOM 1590 C CA . THR A 1 191 ? 1.084 -1.266 19.231 1.00 92.56 191 THR A CA 1
ATOM 1591 C C . THR A 1 191 ? 0.601 -0.317 20.327 1.00 92.56 191 THR A C 1
ATOM 1593 O O . THR A 1 191 ? 0.368 -0.764 21.442 1.00 92.56 191 THR A O 1
ATOM 1596 N N . LEU A 1 192 ? 0.409 0.970 20.017 1.00 92.94 192 LEU A N 1
ATOM 1597 C CA . LEU A 1 192 ? -0.062 1.958 20.994 1.00 92.94 192 LEU A CA 1
ATOM 1598 C C . LEU A 1 192 ? -1.509 1.718 21.447 1.00 92.94 192 LEU A C 1
ATOM 1600 O O . LEU A 1 192 ? -1.821 1.957 22.608 1.00 92.94 192 LEU A O 1
ATOM 1604 N N . LEU A 1 193 ? -2.384 1.250 20.553 1.00 94.44 193 LEU A N 1
ATOM 1605 C CA . LEU A 1 193 ? -3.773 0.921 20.890 1.00 94.44 193 LEU A CA 1
ATOM 1606 C C . LEU A 1 193 ? -3.884 -0.302 21.812 1.00 94.44 193 LEU A C 1
ATOM 1608 O O . LEU A 1 193 ? -4.878 -0.433 22.514 1.00 94.44 193 LEU A O 1
ATOM 1612 N N . ASN A 1 194 ? -2.891 -1.195 21.794 1.00 93.12 194 ASN A N 1
ATOM 1613 C CA . ASN A 1 194 ? -2.880 -2.430 22.580 1.00 93.12 194 ASN A CA 1
ATOM 1614 C C . ASN A 1 194 ? -2.094 -2.317 23.902 1.00 93.12 194 ASN A C 1
ATOM 1616 O O . ASN A 1 194 ? -1.856 -3.343 24.536 1.00 93.12 194 ASN A O 1
ATOM 1620 N N . LEU A 1 195 ? -1.686 -1.112 24.321 1.00 89.19 195 LEU A N 1
ATOM 1621 C CA . LEU A 1 195 ? -1.044 -0.906 25.626 1.00 89.19 195 LEU A CA 1
ATOM 1622 C C . LEU A 1 195 ? -2.032 -1.206 26.761 1.00 89.19 195 LEU A C 1
ATOM 1624 O O . LEU A 1 195 ? -3.162 -0.716 26.737 1.00 89.19 195 LEU A O 1
ATOM 1628 N N . GLU A 1 196 ? -1.604 -1.945 27.785 1.00 81.25 196 GLU A N 1
ATOM 1629 C CA . GLU A 1 196 ? -2.473 -2.250 28.936 1.00 81.25 196 GLU A CA 1
ATOM 1630 C C . GLU A 1 196 ? -2.605 -1.037 29.868 1.00 81.25 196 GLU A C 1
ATOM 1632 O O . GLU A 1 196 ? -3.607 -0.865 30.567 1.00 81.25 196 GLU A O 1
ATOM 1637 N N . SER A 1 197 ? -1.595 -0.159 29.869 1.00 80.38 197 SER A N 1
ATOM 1638 C CA . SER A 1 197 ? -1.600 1.085 30.633 1.00 80.38 197 SER A CA 1
ATOM 1639 C C . SER A 1 197 ? -0.841 2.206 29.924 1.00 80.38 197 SER A C 1
ATOM 1641 O O . SER A 1 197 ? 0.164 1.985 29.253 1.00 80.38 197 SER A O 1
ATOM 1643 N N . LEU A 1 198 ? -1.259 3.458 30.146 1.00 74.12 198 LEU A N 1
ATOM 1644 C CA . LEU A 1 198 ? -0.559 4.636 29.610 1.00 74.12 198 LEU A CA 1
ATOM 1645 C C . LEU A 1 198 ? 0.901 4.736 30.084 1.00 74.12 198 LEU A C 1
ATOM 1647 O O . LEU A 1 198 ? 1.709 5.381 29.424 1.00 74.12 198 LEU A O 1
ATOM 1651 N N . SER A 1 199 ? 1.247 4.109 31.212 1.00 76.88 199 SER A N 1
ATOM 1652 C CA . SER A 1 199 ? 2.618 4.027 31.725 1.00 76.88 199 SER A CA 1
ATOM 1653 C C . SER A 1 199 ? 3.555 3.196 30.844 1.00 76.88 199 SER A C 1
ATOM 1655 O O . SER A 1 199 ? 4.741 3.511 30.789 1.00 76.88 199 SER A O 1
ATOM 1657 N N . GLU A 1 200 ? 3.052 2.202 30.107 1.00 77.25 200 GLU A N 1
ATOM 1658 C CA . GLU A 1 200 ? 3.877 1.369 29.213 1.00 77.25 200 GLU A CA 1
ATOM 1659 C C . GLU A 1 200 ? 4.481 2.167 28.060 1.00 77.25 200 GLU A C 1
ATOM 1661 O O . GLU A 1 200 ? 5.503 1.781 27.498 1.00 77.25 200 GLU A O 1
ATOM 1666 N N . ILE A 1 201 ? 3.911 3.331 27.724 1.00 75.88 201 ILE A N 1
ATOM 1667 C CA . ILE A 1 201 ? 4.471 4.185 26.675 1.00 75.88 201 ILE A CA 1
ATOM 1668 C C . ILE A 1 201 ? 5.930 4.567 26.970 1.00 75.88 201 ILE A C 1
ATOM 1670 O O . ILE A 1 201 ? 6.714 4.729 26.037 1.00 75.88 201 ILE A O 1
ATOM 1674 N N . TYR A 1 202 ? 6.315 4.668 28.250 1.00 73.88 202 TYR A N 1
ATOM 1675 C CA . TYR A 1 202 ? 7.682 4.989 28.669 1.00 73.88 202 TYR A CA 1
ATOM 1676 C C . TYR A 1 202 ? 8.670 3.842 28.430 1.00 73.88 202 TYR A C 1
ATOM 1678 O O . TYR A 1 202 ? 9.863 4.100 28.272 1.00 73.88 202 TYR A O 1
ATOM 1686 N N . ASP A 1 203 ? 8.193 2.599 28.343 1.00 72.75 203 ASP A N 1
ATOM 1687 C CA . ASP A 1 203 ? 9.042 1.446 28.034 1.00 72.75 203 ASP A CA 1
ATOM 1688 C C . ASP A 1 203 ? 9.428 1.410 26.550 1.00 72.75 203 ASP A C 1
ATOM 1690 O O . ASP A 1 203 ? 10.493 0.893 26.197 1.00 72.75 203 ASP A O 1
ATOM 1694 N N . PHE A 1 204 ? 8.604 2.013 25.685 1.00 69.31 204 PHE A N 1
ATOM 1695 C CA . PHE A 1 204 ? 8.829 2.060 24.241 1.00 69.31 204 PHE A CA 1
ATOM 1696 C C . PHE A 1 204 ? 9.310 3.422 23.717 1.00 69.31 204 PHE A C 1
ATOM 1698 O O . PHE A 1 204 ? 9.861 3.485 22.614 1.00 69.31 204 PHE A O 1
ATOM 1705 N N . TRP A 1 205 ? 9.108 4.514 24.461 1.00 72.19 205 TRP A N 1
ATOM 1706 C CA . TRP A 1 205 ? 9.361 5.885 24.008 1.00 72.19 205 TRP A CA 1
ATOM 1707 C C . TRP A 1 205 ? 10.396 6.613 24.877 1.00 72.19 205 TRP A C 1
ATOM 1709 O O . TRP A 1 205 ? 10.186 6.830 26.067 1.00 72.19 205 TRP A O 1
ATOM 1719 N N . GLY A 1 206 ? 11.480 7.099 24.263 1.00 65.25 206 GLY A N 1
ATOM 1720 C CA . GLY A 1 206 ? 12.512 7.910 24.927 1.00 65.25 206 GLY A CA 1
ATOM 1721 C C . GLY A 1 206 ? 13.881 7.229 25.041 1.00 65.25 206 GLY A C 1
ATOM 1722 O O . GLY A 1 206 ? 14.079 6.094 24.615 1.00 65.25 206 GLY A O 1
ATOM 1723 N N . SER A 1 207 ? 14.858 7.950 25.604 1.00 52.38 207 SER A N 1
ATOM 1724 C CA . SER A 1 207 ? 16.272 7.536 25.701 1.00 52.38 207 SER A CA 1
ATOM 1725 C C . SER A 1 207 ? 16.549 6.418 26.717 1.00 52.38 207 SER A C 1
ATOM 1727 O O . SER A 1 207 ? 17.694 6.013 26.884 1.00 52.38 207 SER A O 1
ATOM 1729 N N . THR A 1 208 ? 15.515 5.930 27.405 1.00 50.69 208 THR A N 1
ATOM 1730 C CA . THR A 1 208 ? 15.585 4.924 28.478 1.00 50.69 208 THR A CA 1
ATOM 1731 C C . THR A 1 208 ? 14.906 3.608 28.091 1.00 50.69 208 THR A C 1
ATOM 1733 O O . THR A 1 208 ? 14.533 2.824 28.959 1.00 50.69 208 THR A O 1
ATOM 1736 N N . THR A 1 209 ? 14.747 3.347 26.790 1.00 55.34 209 THR A N 1
ATOM 1737 C CA . THR A 1 209 ? 14.256 2.053 26.303 1.00 55.34 209 THR A CA 1
ATOM 1738 C C . THR A 1 209 ? 15.213 0.949 26.763 1.00 55.34 209 THR A C 1
ATOM 1740 O O . THR A 1 209 ? 16.368 0.882 26.352 1.00 55.34 209 THR A O 1
ATOM 1743 N N . LYS A 1 210 ? 14.740 0.061 27.646 1.00 53.66 210 LYS A N 1
ATOM 1744 C CA . LYS A 1 210 ? 15.496 -1.121 28.111 1.00 53.66 210 LYS A CA 1
ATOM 1745 C C . LYS A 1 210 ? 15.597 -2.217 27.036 1.00 53.66 210 LYS A C 1
ATOM 1747 O O . LYS A 1 210 ? 16.123 -3.294 27.302 1.00 53.66 210 LYS A O 1
ATOM 1752 N N . SER A 1 211 ? 15.073 -1.969 25.834 1.00 55.34 211 SER A N 1
ATOM 1753 C CA . SER A 1 211 ? 15.079 -2.911 24.720 1.00 55.34 211 SER A CA 1
ATOM 1754 C C . SER A 1 211 ? 16.423 -2.902 23.993 1.00 55.34 211 SER A C 1
ATOM 1756 O O . SER A 1 211 ? 16.899 -1.846 23.580 1.00 55.34 211 SER A O 1
ATOM 1758 N N . SER A 1 212 ? 16.978 -4.084 23.733 1.00 53.66 212 SER A N 1
ATOM 1759 C CA . SER A 1 212 ? 18.194 -4.280 22.929 1.00 53.66 212 SER A CA 1
ATOM 1760 C C . SER A 1 212 ? 18.088 -3.773 21.480 1.00 53.66 212 SER A C 1
ATOM 1762 O O . SER A 1 212 ? 19.114 -3.589 20.835 1.00 53.66 212 SER A O 1
ATOM 1764 N N . ASN A 1 213 ? 16.871 -3.514 20.985 1.00 58.50 213 ASN A N 1
ATOM 1765 C CA . ASN A 1 213 ? 16.588 -2.871 19.701 1.00 58.50 213 ASN A CA 1
ATOM 1766 C C . ASN A 1 213 ? 15.512 -1.782 19.887 1.00 58.50 213 ASN A C 1
ATOM 1768 O O . ASN A 1 213 ? 14.325 -2.115 19.917 1.00 58.50 213 ASN A O 1
ATOM 1772 N N . PRO A 1 214 ? 15.889 -0.497 20.026 1.00 67.56 214 PRO A N 1
ATOM 1773 C CA . PRO A 1 214 ? 14.927 0.584 20.210 1.00 67.56 214 PRO A CA 1
ATOM 1774 C C . PRO A 1 214 ? 14.036 0.760 18.973 1.00 67.56 214 PRO A C 1
ATOM 1776 O O . PRO A 1 214 ? 14.507 0.777 17.832 1.00 67.56 214 PRO A O 1
ATOM 1779 N N . ILE A 1 215 ? 12.729 0.918 19.199 1.00 77.62 215 ILE A N 1
ATOM 1780 C CA . ILE A 1 215 ? 11.757 1.176 18.131 1.00 77.62 215 ILE A CA 1
ATOM 1781 C C . ILE A 1 215 ? 12.077 2.528 17.483 1.00 77.62 215 ILE A C 1
ATOM 1783 O O . ILE A 1 215 ? 12.085 3.569 18.140 1.00 77.62 215 ILE A O 1
ATOM 1787 N N . THR A 1 216 ? 12.296 2.530 16.166 1.00 85.94 216 THR A N 1
ATOM 1788 C CA . THR A 1 216 ? 12.407 3.776 15.394 1.00 85.94 216 THR A CA 1
ATOM 1789 C C . THR A 1 216 ? 11.009 4.319 15.108 1.00 85.94 216 THR A C 1
ATOM 1791 O O . THR A 1 216 ? 10.360 3.952 14.122 1.00 85.94 216 THR A O 1
ATOM 1794 N N . TRP A 1 217 ? 10.516 5.174 16.000 1.00 88.69 217 TRP A N 1
ATOM 1795 C CA . TRP A 1 217 ? 9.196 5.785 15.883 1.00 88.69 217 TRP A CA 1
ATOM 1796 C C . TRP A 1 217 ? 9.095 6.701 14.660 1.00 88.69 217 TRP A C 1
ATOM 1798 O O . TRP A 1 217 ? 9.937 7.569 14.437 1.00 88.69 217 TRP A O 1
ATOM 1808 N N . ARG A 1 218 ? 8.040 6.497 13.864 1.00 92.25 218 ARG A N 1
ATOM 1809 C CA . ARG A 1 218 ? 7.641 7.375 12.753 1.00 92.25 218 ARG A CA 1
ATOM 1810 C C . ARG A 1 218 ? 6.465 8.274 13.121 1.00 92.25 218 ARG A C 1
ATOM 1812 O O . ARG A 1 218 ? 6.120 9.157 12.340 1.00 92.25 218 ARG A O 1
ATOM 1819 N N . LEU A 1 219 ? 5.831 8.019 14.263 1.00 90.50 219 LEU A N 1
ATOM 1820 C CA . LEU A 1 219 ? 4.839 8.900 14.862 1.00 90.50 219 LEU A CA 1
ATOM 1821 C C . LEU A 1 219 ? 5.548 10.033 15.608 1.00 90.50 219 LEU A C 1
ATOM 1823 O O . LEU A 1 219 ? 6.630 9.853 16.162 1.00 90.50 219 LEU A O 1
ATOM 1827 N N . THR A 1 220 ? 4.926 11.202 15.643 1.00 90.62 220 THR A N 1
ATOM 1828 C CA . THR A 1 220 ? 5.308 12.288 16.549 1.00 90.62 220 THR A CA 1
ATOM 1829 C C . THR A 1 220 ? 4.755 12.030 17.952 1.00 90.62 220 THR A C 1
ATOM 1831 O O . THR A 1 220 ? 3.800 11.275 18.130 1.00 90.62 220 THR A O 1
ATOM 1834 N N . VAL A 1 221 ? 5.300 12.710 18.966 1.00 86.00 221 VAL A N 1
ATOM 1835 C CA . VAL A 1 221 ? 4.785 12.626 20.349 1.00 86.00 221 VAL A CA 1
ATOM 1836 C C . VAL A 1 221 ? 3.300 13.004 20.414 1.00 86.00 221 VAL A C 1
ATOM 1838 O O . VAL A 1 221 ? 2.525 12.378 21.131 1.00 86.00 221 VAL A O 1
ATOM 1841 N N . THR A 1 222 ? 2.893 14.027 19.659 1.00 89.31 222 THR A N 1
ATOM 1842 C CA . THR A 1 222 ? 1.500 14.486 19.605 1.00 89.31 222 THR A CA 1
ATOM 1843 C C . THR A 1 222 ? 0.585 13.427 19.000 1.00 89.31 222 THR A C 1
ATOM 1845 O O . THR A 1 222 ? -0.497 13.183 19.528 1.00 89.31 222 THR A O 1
ATOM 1848 N N . GLU A 1 223 ? 1.021 12.768 17.924 1.00 92.00 223 GLU A N 1
ATOM 1849 C CA . GLU A 1 223 ? 0.278 11.661 17.317 1.00 92.00 223 GLU A CA 1
ATOM 1850 C C . GLU A 1 223 ? 0.175 10.472 18.274 1.00 92.00 223 GLU A C 1
ATOM 1852 O O . GLU A 1 223 ? -0.923 9.967 18.473 1.00 92.00 223 GLU A O 1
ATOM 1857 N N . ALA A 1 224 ? 1.272 10.076 18.925 1.00 89.12 224 ALA A N 1
ATOM 1858 C CA . ALA A 1 224 ? 1.274 8.963 19.873 1.00 89.12 224 ALA A CA 1
ATOM 1859 C C . ALA A 1 224 ? 0.323 9.207 21.057 1.00 89.12 224 ALA A C 1
ATOM 1861 O O . ALA A 1 224 ? -0.486 8.345 21.390 1.00 89.12 224 ALA A O 1
ATOM 1862 N N . LYS A 1 225 ? 0.345 10.416 21.637 1.00 86.44 225 LYS A N 1
ATOM 1863 C CA . LYS A 1 225 ? -0.605 10.819 22.689 1.00 86.44 225 LYS A CA 1
ATOM 1864 C C . LYS A 1 225 ? -2.050 10.803 22.208 1.00 86.44 225 LYS A C 1
ATOM 1866 O O . LYS A 1 225 ? -2.935 10.437 22.970 1.00 86.44 225 LYS A O 1
ATOM 1871 N N . LYS A 1 226 ? -2.291 11.218 20.961 1.00 90.81 226 LYS A N 1
ATOM 1872 C CA . LYS A 1 226 ? -3.627 11.175 20.370 1.00 90.81 226 LYS A CA 1
ATOM 1873 C C . LYS A 1 226 ? -4.109 9.734 20.224 1.00 90.81 226 LYS A C 1
ATOM 1875 O O . LYS A 1 226 ? -5.241 9.476 20.598 1.00 90.81 226 LYS A O 1
ATOM 1880 N N . VAL A 1 227 ? -3.263 8.827 19.726 1.00 91.94 227 VAL A N 1
ATOM 1881 C CA . VAL A 1 227 ? -3.583 7.394 19.580 1.00 91.94 227 VAL A CA 1
ATOM 1882 C C . VAL A 1 227 ? -3.892 6.754 20.930 1.00 91.94 227 VAL A C 1
ATOM 1884 O O . VAL A 1 227 ? -4.881 6.048 21.042 1.00 91.94 227 VAL A O 1
ATOM 1887 N N . ALA A 1 228 ? -3.101 7.055 21.961 1.00 86.06 228 ALA A N 1
ATOM 1888 C CA . ALA A 1 228 ? -3.313 6.534 23.311 1.00 86.06 228 ALA A CA 1
ATOM 1889 C C . ALA A 1 228 ? -4.611 7.033 23.983 1.00 86.06 228 ALA A C 1
ATOM 1891 O O . ALA A 1 228 ? -4.985 6.531 25.038 1.00 86.06 228 ALA A O 1
ATOM 1892 N N . GLY A 1 229 ? -5.271 8.046 23.410 1.00 84.75 229 GLY A N 1
ATOM 1893 C CA . GLY A 1 229 ? -6.565 8.554 23.868 1.00 84.75 229 GLY A CA 1
ATOM 1894 C C . GLY A 1 229 ? -7.746 8.193 22.961 1.00 84.75 229 GLY A C 1
ATOM 1895 O O . GLY A 1 229 ? -8.816 8.779 23.152 1.00 84.75 229 GLY A O 1
ATOM 1896 N N . LEU A 1 230 ? -7.548 7.332 21.951 1.00 87.00 230 LEU A N 1
ATOM 1897 C CA . LEU A 1 230 ? -8.614 6.822 21.075 1.00 87.00 230 LEU A CA 1
ATOM 1898 C C . LEU A 1 230 ? -9.434 5.710 21.740 1.00 87.00 230 LEU A C 1
ATOM 1900 O O . LEU A 1 230 ? -8.899 5.027 22.633 1.00 87.00 230 LEU A O 1
#

Foldseek 3Di:
DPLVLQLVLQVLVVVLVVLVVVLVVVLPDPPQDPVCNVVSVVVSVCCCVPPSVVSVVVSLVSLVVCCVPPPVVQLVVLQCQLCVVDAAADDPVRLVVCVVVVSNLVSNLVSVCVRLVSVLVRHDLVSSQSNLLSSLLSNLVVVLVVLLVHDHDQSSLVVLVVSLVSVVVSVVVRHPDDDVVSCLQVVVLSVLLNDPDPVCVVCQDDPPNPDPDHDPDPDDPVRSVSSNVD

InterPro domains:
  IPR048682 Conserved oligomeric Golgi complex subunit 4 [PTHR24016] (3-229)
  IPR048684 Conserved oligomeric Golgi complex subunit 4, C-terminal [PF20662] (5-226)

pLDDT: mean 91.41, std 9.46, range [50.69, 98.38]

Organism: NCBI:txid94023

Solvent-accessible surface area (backbone atoms only — not comparable to full-atom values): 12959 Å² total; per-residue (Å²): 130,69,62,69,58,44,47,52,43,37,52,44,53,53,50,40,53,50,52,54,49,50,51,54,56,62,72,66,43,86,82,62,50,82,88,50,43,65,60,52,51,50,53,44,55,46,45,44,63,66,45,42,48,48,46,51,51,53,40,53,52,51,52,50,49,47,39,60,74,67,46,54,76,53,48,59,60,35,52,53,58,14,47,57,96,63,76,28,68,50,56,71,69,56,45,52,52,49,60,76,62,39,55,44,54,54,38,38,50,54,44,48,49,69,66,42,47,67,46,68,77,57,36,43,72,69,59,34,49,54,52,50,50,56,51,49,54,51,49,44,57,54,48,50,56,50,53,78,74,43,61,50,38,70,62,15,24,56,46,50,43,52,52,52,49,47,52,56,49,51,49,57,79,74,42,89,68,95,57,70,75,70,44,46,57,57,52,53,49,40,56,49,46,59,52,94,46,85,71,56,52,53,59,64,49,68,99,70,40,85,50,98,71,72,71,83,74,82,65,50,73,68,53,49,57,51,50,64,68,60